Protein AF-A0A924GMX7-F1 (afdb_monomer_lite)

pLDDT: mean 77.7, std 18.62, range [37.72, 96.62]

Structure (mmCIF, N/CA/C/O backbone):
data_AF-A0A924GMX7-F1
#
_entry.id   AF-A0A924GMX7-F1
#
loop_
_atom_site.group_PDB
_atom_site.id
_atom_site.type_symbol
_atom_site.label_atom_id
_atom_site.label_alt_id
_atom_site.label_comp_id
_atom_site.label_asym_id
_atom_site.label_entity_id
_atom_site.label_seq_id
_atom_site.pdbx_PDB_ins_code
_atom_site.Cartn_x
_atom_site.Cartn_y
_atom_site.Cartn_z
_atom_site.occupancy
_atom_site.B_iso_or_equiv
_atom_site.auth_seq_id
_atom_site.auth_comp_id
_atom_site.auth_asym_id
_atom_site.auth_atom_id
_atom_site.pdbx_PDB_model_num
ATOM 1 N N . MET A 1 1 ? -23.181 -22.428 2.375 1.00 51.72 1 MET A N 1
ATOM 2 C CA . MET A 1 1 ? -23.805 -21.295 3.093 1.00 51.72 1 MET A CA 1
ATOM 3 C C . MET A 1 1 ? -22.834 -20.126 3.243 1.00 51.72 1 MET A C 1
ATOM 5 O O . MET A 1 1 ? -23.090 -19.107 2.632 1.00 51.72 1 MET A O 1
ATOM 9 N N . LEU A 1 2 ? -21.682 -20.283 3.910 1.00 40.25 2 LEU A N 1
ATOM 10 C CA . LEU A 1 2 ? -20.689 -19.201 4.087 1.00 40.25 2 LEU A CA 1
ATOM 11 C C . LEU A 1 2 ? -20.127 -18.602 2.779 1.00 40.25 2 LEU A C 1
ATOM 13 O O . LEU A 1 2 ? -19.994 -17.392 2.682 1.00 40.25 2 LEU A O 1
ATOM 17 N N . ARG A 1 3 ? -19.864 -19.418 1.745 1.00 53.84 3 ARG A N 1
ATOM 18 C CA . ARG A 1 3 ? -19.393 -18.908 0.437 1.00 53.84 3 ARG A CA 1
ATOM 19 C C . ARG A 1 3 ? -20.423 -18.031 -0.284 1.00 53.84 3 ARG A C 1
ATOM 21 O O . ARG A 1 3 ? -20.048 -17.026 -0.861 1.00 53.84 3 ARG A O 1
ATOM 28 N N . ALA A 1 4 ? -21.703 -18.387 -0.191 1.00 50.06 4 ALA A N 1
ATOM 29 C CA . ALA A 1 4 ? -22.784 -17.624 -0.813 1.00 50.06 4 ALA A CA 1
ATOM 30 C C . ALA A 1 4 ? -23.042 -16.289 -0.091 1.00 50.06 4 ALA A C 1
ATOM 32 O O . ALA A 1 4 ? -23.443 -15.322 -0.725 1.00 50.06 4 ALA A O 1
ATOM 33 N N . ILE A 1 5 ? -22.783 -16.230 1.222 1.00 55.88 5 ILE A N 1
ATOM 34 C CA . ILE A 1 5 ? -22.855 -14.988 2.005 1.00 55.88 5 ILE A CA 1
ATOM 35 C C . ILE A 1 5 ? -21.702 -14.053 1.615 1.00 55.88 5 ILE A C 1
ATOM 37 O O . ILE A 1 5 ? -21.956 -12.900 1.293 1.00 55.88 5 ILE A O 1
ATOM 41 N N . ALA A 1 6 ? -20.469 -14.566 1.530 1.00 50.00 6 ALA A N 1
ATOM 42 C CA . ALA A 1 6 ? -19.307 -13.772 1.117 1.00 50.00 6 ALA A CA 1
ATOM 43 C C . ALA A 1 6 ? -19.429 -13.222 -0.321 1.00 50.00 6 ALA A C 1
ATOM 45 O O . ALA A 1 6 ? -18.974 -12.123 -0.619 1.00 50.00 6 ALA A O 1
ATOM 46 N N . GLU A 1 7 ? -20.051 -13.980 -1.224 1.00 57.91 7 GLU A N 1
ATOM 47 C CA . GLU A 1 7 ? -20.285 -13.567 -2.613 1.00 57.91 7 GLU A CA 1
ATOM 48 C C . GLU A 1 7 ? -21.396 -12.507 -2.721 1.00 57.91 7 GLU A C 1
ATOM 50 O O . GLU A 1 7 ? -21.273 -11.543 -3.480 1.00 57.91 7 GLU A O 1
ATOM 55 N N . ALA A 1 8 ? -22.441 -12.621 -1.896 1.00 53.81 8 ALA A N 1
ATOM 56 C CA . ALA A 1 8 ? -23.487 -11.609 -1.783 1.00 53.81 8 ALA A CA 1
ATOM 57 C C . ALA A 1 8 ? -22.967 -10.302 -1.157 1.00 53.81 8 ALA A C 1
ATOM 59 O O . ALA A 1 8 ? -23.303 -9.226 -1.647 1.00 53.81 8 ALA A O 1
ATOM 60 N N . GLU A 1 9 ? -22.114 -10.385 -0.130 1.00 57.50 9 GLU A N 1
ATOM 61 C CA . GLU A 1 9 ? -21.460 -9.219 0.480 1.00 57.50 9 GLU A CA 1
ATOM 62 C C . GLU A 1 9 ? -20.541 -8.500 -0.509 1.00 57.50 9 GLU A C 1
ATOM 64 O O . GLU A 1 9 ? -20.613 -7.280 -0.602 1.00 57.50 9 GLU A O 1
ATOM 69 N N . ARG A 1 10 ? -19.760 -9.232 -1.320 1.00 52.06 10 ARG A N 1
ATOM 70 C CA . ARG A 1 10 ? -18.957 -8.644 -2.411 1.00 52.06 10 ARG A CA 1
ATOM 71 C C . ARG A 1 10 ? -19.815 -7.896 -3.427 1.00 52.06 10 ARG A C 1
ATOM 73 O O . ARG A 1 10 ? -19.511 -6.766 -3.779 1.00 52.06 10 ARG A O 1
ATOM 80 N N . THR A 1 11 ? -20.924 -8.502 -3.845 1.00 58.22 11 THR A N 1
ATOM 81 C CA . THR A 1 11 ? -21.815 -7.907 -4.854 1.00 58.22 11 THR A CA 1
ATOM 82 C C . THR A 1 11 ? -22.517 -6.647 -4.328 1.00 58.22 11 THR A C 1
ATOM 84 O O . THR A 1 11 ? -22.752 -5.700 -5.079 1.00 58.22 11 THR A O 1
ATOM 87 N N . LEU A 1 12 ? -22.855 -6.620 -3.034 1.00 51.34 12 LEU A N 1
ATOM 88 C CA . LEU A 1 12 ? -23.425 -5.449 -2.364 1.00 51.34 12 LEU A CA 1
ATOM 89 C C . LEU A 1 12 ? -22.384 -4.341 -2.175 1.00 51.34 12 LEU A C 1
ATOM 91 O O . LEU A 1 12 ? -22.694 -3.192 -2.477 1.00 51.34 12 LEU A O 1
ATOM 95 N N . LEU A 1 13 ? -21.157 -4.685 -1.772 1.00 53.06 13 LEU A N 1
ATOM 96 C CA . LEU A 1 13 ? -20.032 -3.749 -1.689 1.00 53.06 13 LEU A CA 1
ATOM 97 C C . LEU A 1 13 ? -19.755 -3.079 -3.037 1.00 53.06 13 LEU A C 1
ATOM 99 O O . LEU A 1 13 ? -19.643 -1.860 -3.098 1.00 53.06 13 LEU A O 1
ATOM 103 N N . ASP A 1 14 ? -19.699 -3.858 -4.120 1.00 51.19 14 ASP A N 1
ATOM 104 C CA . ASP A 1 14 ? -19.472 -3.337 -5.471 1.00 51.19 14 ASP A CA 1
ATOM 105 C C . ASP A 1 14 ? -20.602 -2.385 -5.901 1.00 51.19 14 ASP A C 1
ATOM 107 O O . ASP A 1 14 ? -20.377 -1.379 -6.579 1.00 51.19 14 ASP A O 1
ATOM 111 N N . ALA A 1 15 ? -21.840 -2.668 -5.483 1.00 48.72 15 ALA A N 1
ATOM 112 C CA . ALA A 1 15 ? -22.996 -1.818 -5.754 1.00 48.72 15 ALA A CA 1
ATOM 113 C C . ALA A 1 15 ? -23.022 -0.538 -4.895 1.00 48.72 15 ALA A C 1
ATOM 115 O O . ALA A 1 15 ? -23.473 0.507 -5.371 1.00 48.72 15 ALA A O 1
ATOM 116 N N . GLU A 1 16 ? -22.547 -0.598 -3.651 1.00 49.16 16 GLU A N 1
ATOM 117 C CA . GLU A 1 16 ? -22.442 0.546 -2.738 1.00 49.16 16 GLU A CA 1
ATOM 118 C C . GLU A 1 16 ? -21.256 1.449 -3.083 1.00 49.16 16 GLU A C 1
ATOM 120 O O . GLU A 1 16 ? -21.421 2.670 -3.111 1.00 49.16 16 GLU A O 1
ATOM 125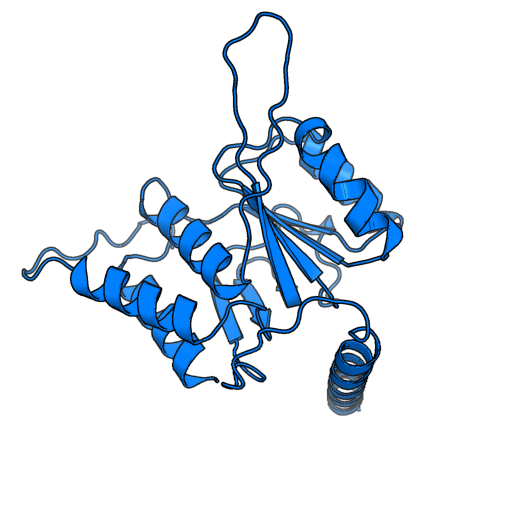 N N . ALA A 1 17 ? -20.116 0.872 -3.475 1.00 49.38 17 ALA A N 1
ATOM 126 C CA . ALA A 1 17 ? -19.000 1.596 -4.070 1.00 49.38 17 ALA A CA 1
ATOM 127 C C . ALA A 1 17 ? -19.477 2.366 -5.309 1.00 49.38 17 ALA A C 1
ATOM 129 O O . ALA A 1 17 ? -19.254 3.561 -5.416 1.00 49.38 17 ALA A O 1
ATOM 130 N N . ARG A 1 18 ? -20.280 1.757 -6.189 1.00 50.22 18 ARG A N 1
ATOM 131 C CA . ARG A 1 18 ? -20.879 2.479 -7.330 1.00 50.22 18 ARG A CA 1
ATOM 132 C C . ARG A 1 18 ? -21.847 3.604 -6.935 1.00 50.22 18 ARG A C 1
ATOM 134 O O . ARG A 1 18 ? -22.028 4.532 -7.719 1.00 50.22 18 ARG A O 1
ATOM 141 N N . ARG A 1 19 ? -22.491 3.543 -5.762 1.00 40.28 19 ARG A N 1
ATOM 142 C CA . ARG A 1 19 ? -23.473 4.549 -5.297 1.00 40.28 19 ARG A CA 1
ATOM 143 C C . ARG A 1 19 ? -22.864 5.704 -4.504 1.00 40.28 19 ARG A C 1
ATOM 145 O O . ARG A 1 19 ? -23.409 6.801 -4.562 1.00 40.28 19 ARG A O 1
ATOM 152 N N . SER A 1 20 ? -21.756 5.492 -3.797 1.00 44.25 20 SER A N 1
ATOM 153 C CA . SER A 1 20 ? -21.066 6.547 -3.032 1.00 44.25 20 SER A CA 1
ATOM 154 C C . SER A 1 20 ? -20.192 7.477 -3.895 1.00 44.25 20 SER A C 1
ATOM 156 O O . SER A 1 20 ? -19.604 8.421 -3.373 1.00 44.25 20 SER A O 1
ATOM 158 N N . TYR A 1 21 ? -20.127 7.253 -5.214 1.00 45.50 21 TYR A N 1
ATOM 159 C CA . TYR A 1 21 ? -19.251 7.958 -6.165 1.00 45.50 21 TYR A CA 1
ATOM 160 C C . TYR A 1 21 ? -19.902 9.139 -6.922 1.00 45.50 21 TYR A C 1
ATOM 162 O O . TYR A 1 21 ? -19.388 9.567 -7.952 1.00 45.50 21 TYR A O 1
ATOM 170 N N . ASP A 1 22 ? -20.985 9.740 -6.422 1.00 37.72 22 ASP A N 1
ATOM 171 C CA . ASP A 1 22 ? -21.610 10.938 -7.036 1.00 37.72 22 ASP A CA 1
ATOM 172 C C . ASP A 1 22 ? -20.903 12.264 -6.654 1.00 37.72 22 ASP A C 1
ATOM 174 O O . ASP A 1 22 ? -21.517 13.305 -6.434 1.00 37.72 22 ASP A O 1
ATOM 178 N N . GLY A 1 23 ? -19.578 12.235 -6.488 1.00 38.66 23 GLY A N 1
ATOM 179 C CA . GLY A 1 23 ? -18.850 13.291 -5.780 1.00 38.66 23 GLY A CA 1
ATOM 180 C C . GLY A 1 23 ? -17.431 13.537 -6.266 1.00 38.66 23 GLY A C 1
ATOM 181 O O . GLY A 1 23 ? -16.528 13.644 -5.445 1.00 38.66 23 GLY A O 1
ATOM 182 N N . GLY A 1 24 ? -17.248 13.646 -7.584 1.00 38.00 24 GLY A N 1
ATOM 183 C CA . GLY A 1 24 ? -16.102 14.328 -8.189 1.00 38.00 24 GLY A CA 1
ATOM 184 C C . GLY A 1 24 ? -14.769 13.588 -8.106 1.00 38.00 24 GLY A C 1
ATOM 185 O O . GLY A 1 24 ? -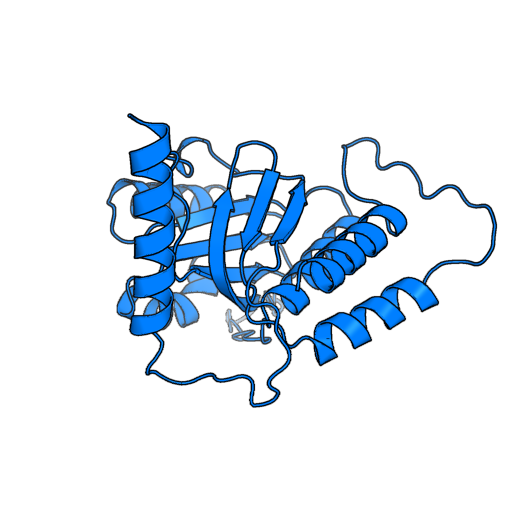14.001 13.801 -7.177 1.00 38.00 24 GLY A O 1
ATOM 186 N N . LEU A 1 25 ? -14.503 12.774 -9.128 1.00 38.09 25 LEU A N 1
ATOM 187 C CA . LEU A 1 25 ? -13.243 12.627 -9.877 1.00 38.09 25 LEU A CA 1
ATOM 188 C C . LEU A 1 25 ? -13.487 11.492 -10.886 1.00 38.09 25 LEU A C 1
ATOM 190 O O . LEU A 1 25 ? -13.122 10.343 -10.668 1.00 38.09 25 LEU A O 1
ATOM 194 N N . HIS A 1 26 ? -14.189 11.809 -11.976 1.00 42.97 26 HIS A N 1
ATOM 195 C CA . HIS A 1 26 ? -14.288 10.901 -13.117 1.00 42.97 26 HIS A CA 1
ATOM 196 C C . HIS A 1 26 ? -12.988 10.971 -13.932 1.00 42.97 26 HIS A C 1
ATOM 198 O O . HIS A 1 26 ? -12.599 12.070 -14.342 1.00 42.97 26 HIS A O 1
ATOM 204 N N . PRO A 1 27 ? -12.370 9.830 -14.279 1.00 47.38 27 PRO A N 1
ATOM 205 C CA . PRO A 1 27 ? -11.592 9.725 -15.502 1.00 47.38 27 PRO A CA 1
ATOM 206 C C . PRO A 1 27 ? -12.554 9.961 -16.676 1.00 47.38 27 PRO A C 1
ATOM 208 O O . PRO A 1 27 ? -13.531 9.235 -16.840 1.00 47.38 27 PRO A O 1
ATOM 211 N N . GLN A 1 28 ? -12.308 10.998 -17.476 1.00 45.09 28 GLN A N 1
ATOM 212 C CA . GLN A 1 28 ? -13.120 11.335 -18.659 1.00 45.09 28 GLN A CA 1
ATOM 213 C C . GLN A 1 28 ? -12.834 10.423 -19.870 1.00 45.09 28 GLN A C 1
ATOM 215 O O . GLN A 1 28 ? -13.400 10.628 -20.939 1.00 45.09 28 GLN A O 1
ATOM 220 N N . ASP A 1 29 ? -11.997 9.394 -19.711 1.00 43.19 29 ASP A N 1
ATOM 221 C CA . ASP A 1 29 ? -11.640 8.463 -20.779 1.00 43.19 29 ASP A CA 1
ATOM 222 C C . ASP A 1 29 ? -12.190 7.069 -20.437 1.00 43.19 29 ASP A C 1
ATOM 224 O O . ASP A 1 29 ? -11.611 6.327 -19.644 1.00 43.19 29 ASP A O 1
ATOM 228 N N . GLY A 1 30 ? -13.347 6.726 -21.014 1.00 42.06 30 GLY A N 1
ATOM 229 C CA . GLY A 1 30 ? -14.054 5.455 -20.819 1.00 42.06 30 GLY A CA 1
ATOM 230 C C . GLY A 1 30 ? -13.322 4.235 -21.391 1.00 42.06 30 GLY A C 1
ATOM 231 O O . GLY A 1 30 ? -13.714 3.704 -22.428 1.00 42.06 30 GLY A O 1
ATOM 232 N N . GLY A 1 31 ? -12.283 3.766 -20.701 1.00 41.78 31 GLY A N 1
ATOM 233 C CA . GLY A 1 31 ? -11.603 2.501 -20.978 1.00 41.78 31 GLY A CA 1
ATOM 234 C C . GLY A 1 31 ? -11.479 1.673 -19.705 1.00 41.78 31 GLY A C 1
ATOM 235 O O . GLY A 1 31 ? -10.664 2.003 -18.848 1.00 41.78 31 GLY A O 1
ATOM 236 N N . GLY A 1 32 ? -12.298 0.621 -19.606 1.00 50.69 32 GLY A N 1
ATOM 237 C CA . GLY A 1 32 ? -12.450 -0.252 -18.443 1.00 50.69 32 GLY A CA 1
ATOM 238 C C . GLY A 1 32 ? -11.134 -0.691 -17.798 1.00 50.69 32 GLY A C 1
ATOM 239 O O . GLY A 1 32 ? -10.233 -1.195 -18.469 1.00 50.69 32 GLY A O 1
ATOM 240 N N . LEU A 1 33 ? -11.063 -0.460 -16.486 1.00 57.66 33 LEU A N 1
ATOM 241 C CA . LEU A 1 33 ? -10.279 -1.210 -15.495 1.00 57.66 33 LEU A CA 1
ATOM 242 C C . LEU A 1 33 ? -11.223 -1.719 -14.391 1.00 57.66 33 LEU A C 1
ATOM 244 O O . LEU A 1 33 ? -10.799 -2.041 -13.282 1.00 57.66 33 LEU A O 1
ATOM 248 N N . ASP A 1 34 ? -12.516 -1.820 -14.718 1.00 61.12 34 ASP A N 1
ATOM 249 C CA . ASP A 1 34 ? -13.622 -2.080 -13.796 1.00 61.12 34 ASP A CA 1
ATOM 250 C C . ASP A 1 34 ? -13.645 -3.529 -13.270 1.00 61.12 34 ASP A C 1
ATOM 252 O O . ASP A 1 34 ? -14.659 -3.986 -12.761 1.00 61.12 34 ASP A O 1
ATOM 256 N N . SER A 1 35 ? -12.573 -4.298 -13.446 1.00 67.75 35 SER A N 1
ATOM 257 C CA . SER A 1 35 ? -12.372 -5.627 -12.846 1.00 67.75 35 SER A CA 1
ATOM 258 C C . SER A 1 35 ? -10.891 -5.929 -12.594 1.00 67.75 35 SER A C 1
ATOM 260 O O . SER A 1 35 ? -10.524 -7.066 -12.298 1.00 67.75 35 SER A O 1
ATOM 262 N N . ALA A 1 36 ? -10.024 -4.919 -12.721 1.00 84.75 36 ALA A N 1
ATOM 263 C CA . ALA A 1 36 ? -8.588 -5.118 -12.698 1.00 84.75 36 ALA A CA 1
ATOM 264 C C . ALA A 1 36 ? -8.074 -5.343 -11.269 1.00 84.75 36 ALA A C 1
ATOM 266 O O . ALA A 1 36 ? -8.389 -4.577 -10.350 1.00 84.75 36 ALA A O 1
ATOM 267 N N . GLU A 1 37 ? -7.239 -6.370 -11.094 1.00 92.19 37 GLU A N 1
ATOM 268 C CA . GLU A 1 37 ? -6.595 -6.692 -9.818 1.00 92.19 37 GLU A CA 1
ATOM 269 C C . GLU A 1 37 ? -5.078 -6.511 -9.918 1.00 92.19 37 GLU A C 1
ATOM 271 O O . GLU A 1 37 ? -4.397 -7.187 -10.694 1.00 92.19 37 GLU A O 1
ATOM 276 N N . TYR A 1 38 ? -4.521 -5.624 -9.096 1.00 94.62 38 TYR A N 1
ATOM 277 C CA . TYR A 1 38 ? -3.079 -5.475 -8.928 1.00 94.62 38 TYR A CA 1
ATOM 278 C C . TYR A 1 38 ? -2.642 -6.149 -7.627 1.00 94.62 38 TYR A C 1
ATOM 280 O O . TYR A 1 38 ? -3.063 -5.754 -6.542 1.00 94.62 38 TYR A O 1
ATOM 288 N N . LYS A 1 39 ? -1.787 -7.172 -7.731 1.00 94.75 39 LYS A N 1
ATOM 289 C CA . LYS A 1 39 ? -1.331 -7.984 -6.589 1.00 94.75 39 LYS A CA 1
ATOM 290 C C . LYS A 1 39 ? 0.155 -7.830 -6.383 1.00 94.75 39 LYS A C 1
ATOM 292 O O . LYS A 1 39 ? 0.897 -8.052 -7.336 1.00 94.75 39 LYS A O 1
ATOM 297 N N . PHE A 1 40 ? 0.605 -7.521 -5.174 1.00 93.75 40 PHE A N 1
ATOM 298 C CA . PHE A 1 40 ? 2.030 -7.440 -4.866 1.00 93.75 40 PHE A CA 1
ATOM 299 C C . PHE A 1 40 ? 2.380 -8.132 -3.542 1.00 93.75 40 PHE A C 1
ATOM 301 O O . PHE A 1 40 ? 1.539 -8.185 -2.642 1.00 93.75 40 PHE A O 1
ATOM 308 N N . PRO A 1 41 ? 3.606 -8.681 -3.417 1.00 91.06 41 PRO A N 1
ATOM 309 C CA . PRO A 1 41 ? 4.049 -9.288 -2.169 1.00 91.06 41 PRO A CA 1
ATOM 310 C C . PRO A 1 41 ? 4.236 -8.224 -1.087 1.00 91.06 41 PRO A C 1
ATOM 312 O O . PRO A 1 41 ? 4.521 -7.068 -1.379 1.00 91.06 41 PRO A O 1
ATOM 315 N N . GLY A 1 42 ? 4.129 -8.629 0.168 1.00 86.25 42 GLY A N 1
ATOM 316 C CA . GLY A 1 42 ? 4.145 -7.724 1.312 1.00 86.25 42 GLY A CA 1
ATOM 317 C C . GLY A 1 42 ? 2.813 -7.774 2.040 1.00 86.25 42 GLY A C 1
ATOM 318 O O . GLY A 1 42 ? 1.795 -8.148 1.47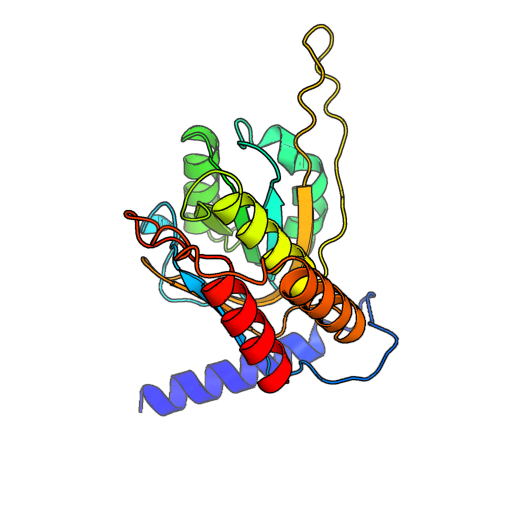0 1.00 86.25 42 GLY A O 1
ATOM 319 N N . GLY A 1 43 ? 2.831 -7.436 3.318 1.00 89.81 43 GLY A N 1
ATOM 320 C CA . GLY A 1 43 ? 1.649 -7.518 4.157 1.00 89.81 43 GLY A CA 1
ATOM 321 C C . GLY A 1 43 ? 1.629 -6.441 5.215 1.00 89.81 43 GLY A C 1
ATOM 322 O O . GLY A 1 43 ? 2.513 -5.578 5.275 1.00 89.81 43 GLY A O 1
ATOM 323 N N . ALA A 1 44 ? 0.589 -6.479 6.037 1.00 93.44 44 ALA A N 1
ATOM 324 C CA . ALA A 1 44 ? 0.458 -5.531 7.126 1.00 93.44 44 ALA A CA 1
ATOM 325 C C . ALA A 1 44 ? 1.670 -5.617 8.063 1.00 93.44 44 ALA A C 1
ATOM 327 O O . ALA A 1 44 ? 2.084 -6.699 8.476 1.00 93.44 44 ALA A O 1
ATOM 328 N N . ILE A 1 45 ? 2.200 -4.460 8.465 1.00 94.94 45 ILE A N 1
ATOM 329 C CA . ILE A 1 45 ? 3.298 -4.384 9.444 1.00 94.94 45 ILE A CA 1
ATOM 330 C C . ILE A 1 45 ? 2.910 -4.989 10.805 1.00 94.94 45 ILE A C 1
ATOM 332 O O . ILE A 1 45 ? 3.762 -5.356 11.610 1.00 94.94 45 ILE A O 1
ATOM 336 N N . SER A 1 46 ? 1.608 -5.093 11.080 1.00 93.69 46 SER A N 1
ATOM 337 C CA . SER A 1 46 ? 1.075 -5.693 12.293 1.00 93.69 46 SER A CA 1
ATOM 338 C C . SER A 1 46 ? -0.189 -6.482 11.994 1.00 93.69 46 SER A C 1
ATOM 340 O O . SER A 1 46 ? -1.128 -5.947 11.406 1.00 93.69 46 SER A O 1
ATOM 342 N N . ALA A 1 47 ? -0.268 -7.702 12.529 1.00 91.81 47 ALA A N 1
ATOM 343 C CA . ALA A 1 47 ? -1.479 -8.520 12.504 1.00 91.81 47 ALA A CA 1
ATOM 344 C C . ALA A 1 47 ? -2.694 -7.818 13.146 1.00 91.81 47 ALA A C 1
ATOM 346 O O . ALA A 1 47 ? -3.834 -8.166 12.876 1.00 91.81 47 ALA A O 1
ATOM 347 N N . LYS A 1 48 ? -2.476 -6.798 13.990 1.00 91.69 48 LYS A N 1
ATOM 348 C CA . LYS A 1 48 ? -3.560 -6.005 14.597 1.00 91.69 48 LYS A CA 1
ATOM 349 C C . LYS A 1 48 ? -4.264 -5.062 13.620 1.00 91.69 48 LYS A C 1
ATOM 351 O O . LYS A 1 48 ? -5.277 -4.480 13.986 1.00 91.69 48 LYS A O 1
ATOM 356 N N . LEU A 1 49 ? -3.695 -4.869 12.432 1.00 92.19 49 LEU A N 1
ATOM 357 C CA . LEU A 1 49 ? -4.272 -4.055 11.365 1.00 92.19 49 LEU A CA 1
ATOM 358 C C . LEU A 1 49 ? -5.056 -4.903 10.356 1.00 92.19 49 LEU A C 1
ATOM 360 O O . LEU A 1 49 ? -5.647 -4.346 9.440 1.00 92.19 49 LEU A O 1
ATOM 364 N N . ILE A 1 50 ? -5.054 -6.232 10.499 1.00 90.31 50 ILE A N 1
ATOM 365 C CA . ILE A 1 50 ? -5.812 -7.142 9.641 1.00 90.31 50 ILE A CA 1
ATOM 366 C C . ILE A 1 50 ? -6.837 -7.900 10.484 1.00 90.31 50 ILE A C 1
ATOM 368 O O . ILE A 1 50 ? -6.514 -8.676 11.377 1.00 90.31 50 ILE A O 1
ATOM 372 N N . ASP A 1 51 ? -8.109 -7.672 10.193 1.00 86.62 51 ASP A N 1
ATOM 373 C CA . ASP A 1 51 ? -9.242 -8.303 10.877 1.00 86.62 51 ASP A CA 1
ATOM 374 C C . ASP A 1 51 ? -10.039 -9.232 9.941 1.00 86.62 51 ASP A C 1
ATOM 376 O O . ASP A 1 51 ? -11.104 -9.736 10.297 1.00 86.62 51 ASP A O 1
ATOM 380 N N . GLY A 1 52 ? -9.508 -9.476 8.738 1.00 83.81 52 GLY A N 1
ATOM 381 C CA . GLY A 1 52 ? -10.133 -10.278 7.690 1.00 83.81 52 GLY A CA 1
ATOM 382 C C . GLY A 1 52 ? -11.147 -9.518 6.831 1.00 83.81 52 GLY A C 1
ATOM 383 O O . GLY A 1 52 ? -11.674 -10.105 5.884 1.00 83.81 52 GLY A O 1
ATOM 384 N N . ARG A 1 53 ? -11.412 -8.236 7.116 1.00 89.44 53 ARG A N 1
ATOM 385 C CA . ARG A 1 53 ? -12.272 -7.387 6.285 1.00 89.44 53 ARG A CA 1
ATOM 386 C C . ARG A 1 53 ? -11.442 -6.696 5.195 1.00 89.44 53 ARG A C 1
ATOM 388 O O . ARG A 1 53 ? -10.328 -6.247 5.469 1.00 89.44 53 ARG A O 1
ATOM 395 N N . PRO A 1 54 ? -11.954 -6.588 3.957 1.00 91.81 54 PRO A N 1
ATOM 396 C CA . PRO A 1 54 ? -11.332 -5.736 2.956 1.00 91.81 54 PRO A CA 1
ATOM 397 C C . PRO A 1 54 ? -11.531 -4.258 3.313 1.00 91.81 54 PRO A C 1
ATOM 399 O O . PRO A 1 54 ? -12.534 -3.881 3.917 1.00 91.81 54 PRO A O 1
ATOM 402 N N . LEU A 1 55 ? -10.590 -3.420 2.890 1.00 93.06 55 LEU A N 1
ATOM 403 C CA . LEU A 1 55 ? -10.734 -1.969 2.889 1.00 93.06 55 LEU A CA 1
ATOM 404 C C . LEU A 1 55 ? -11.595 -1.575 1.691 1.00 93.06 55 LEU A C 1
ATOM 406 O O . LEU A 1 55 ? -11.247 -1.918 0.563 1.00 93.06 55 LEU A O 1
ATOM 410 N N . VAL A 1 56 ? -12.690 -0.861 1.933 1.00 91.06 56 VAL A N 1
ATOM 411 C CA . VAL A 1 56 ? -13.662 -0.431 0.911 1.00 91.06 56 VAL A CA 1
ATOM 412 C C . VAL A 1 56 ? -13.587 1.080 0.741 1.00 91.06 56 VAL A C 1
ATOM 414 O O . VAL A 1 56 ? -13.392 1.777 1.741 1.00 91.06 56 VAL A O 1
ATOM 417 N N . ASP A 1 57 ? -13.751 1.567 -0.496 1.00 90.06 57 ASP A N 1
ATOM 418 C CA . ASP A 1 57 ? -13.636 2.993 -0.856 1.00 90.06 57 ASP A CA 1
ATOM 419 C C . ASP A 1 57 ? -12.354 3.578 -0.243 1.00 90.06 57 ASP A C 1
ATOM 421 O O . ASP A 1 57 ? -12.382 4.459 0.620 1.00 90.06 57 ASP A O 1
ATOM 425 N N . VAL A 1 58 ? -11.219 2.971 -0.602 1.00 92.12 58 VAL A N 1
ATOM 426 C CA . VAL A 1 58 ? -9.959 3.123 0.123 1.00 92.12 58 VAL A CA 1
ATOM 427 C C . VAL A 1 58 ? -9.085 4.192 -0.513 1.00 92.12 58 VAL A C 1
ATOM 429 O O . VAL A 1 58 ? -8.735 4.127 -1.694 1.00 92.12 58 VAL A O 1
ATOM 432 N N . ASP A 1 59 ? -8.675 5.158 0.303 1.00 92.69 59 ASP A N 1
ATOM 433 C CA . ASP A 1 59 ? -7.622 6.091 -0.069 1.00 92.69 59 ASP A CA 1
ATOM 434 C C . ASP A 1 59 ? -6.260 5.407 0.141 1.00 92.69 59 ASP A C 1
ATOM 436 O O . ASP A 1 59 ? -5.948 4.893 1.222 1.00 92.69 59 ASP A O 1
ATOM 440 N N . VAL A 1 60 ? -5.454 5.367 -0.921 1.00 93.88 60 VAL A N 1
ATOM 441 C CA . VAL A 1 60 ? -4.143 4.709 -0.937 1.00 93.88 60 VAL A CA 1
ATOM 442 C C . VAL A 1 60 ? -3.063 5.779 -0.911 1.00 93.88 60 VAL A C 1
ATOM 444 O O . VAL A 1 60 ? -2.895 6.534 -1.868 1.00 93.88 60 VAL A O 1
ATOM 447 N N . VAL A 1 61 ? -2.326 5.839 0.194 1.00 93.19 61 VAL A N 1
ATOM 448 C CA . VAL A 1 61 ? -1.229 6.782 0.408 1.00 93.19 61 VAL A CA 1
ATOM 449 C C . VAL A 1 61 ? 0.088 6.058 0.192 1.00 93.19 61 VAL A C 1
ATOM 451 O O . VAL A 1 61 ? 0.403 5.104 0.899 1.00 93.19 61 VAL A O 1
ATOM 454 N N . VAL A 1 62 ? 0.873 6.531 -0.766 1.00 94.00 62 VAL A N 1
ATOM 455 C CA . VAL A 1 62 ? 2.197 6.008 -1.092 1.00 94.00 62 VAL A CA 1
ATOM 456 C C . VAL A 1 62 ? 3.237 7.047 -0.688 1.00 94.00 62 VAL A C 1
ATOM 458 O O . VAL A 1 62 ? 3.217 8.166 -1.196 1.00 94.00 62 VAL A O 1
ATOM 461 N N . ALA A 1 63 ? 4.141 6.700 0.227 1.00 90.88 63 ALA A N 1
ATOM 462 C CA . ALA A 1 63 ? 5.223 7.601 0.628 1.00 90.88 63 ALA A CA 1
ATOM 463 C C . ALA A 1 63 ? 6.493 7.345 -0.190 1.00 90.88 63 ALA A C 1
ATOM 465 O O . ALA A 1 63 ? 6.868 6.195 -0.420 1.00 90.88 63 ALA A O 1
ATOM 466 N N . ALA A 1 64 ? 7.190 8.413 -0.577 1.00 86.12 64 ALA A N 1
ATOM 467 C CA . ALA A 1 64 ? 8.490 8.314 -1.243 1.00 86.12 64 ALA A CA 1
ATOM 468 C C . ALA A 1 64 ? 9.645 8.035 -0.262 1.00 86.12 64 ALA A C 1
ATOM 470 O O . ALA A 1 64 ? 10.670 7.472 -0.642 1.00 86.12 64 ALA A O 1
ATOM 471 N N . SER A 1 65 ? 9.484 8.424 1.004 1.00 87.50 65 SER A N 1
ATOM 472 C CA . SER A 1 65 ? 10.495 8.303 2.053 1.00 87.50 65 SER A CA 1
ATOM 473 C C . SER A 1 65 ? 9.908 7.712 3.330 1.00 87.50 65 SER A C 1
ATOM 475 O O . SER A 1 65 ? 8.707 7.451 3.435 1.00 87.50 65 SER A O 1
ATOM 477 N N . LYS A 1 66 ? 10.787 7.455 4.300 1.00 89.00 66 LYS A N 1
ATOM 478 C CA . LYS A 1 66 ? 10.397 6.969 5.619 1.00 89.00 66 LYS A CA 1
ATOM 479 C C . LYS A 1 66 ? 9.399 7.925 6.276 1.00 89.00 66 LYS A C 1
ATOM 481 O O . LYS A 1 66 ? 9.612 9.135 6.268 1.00 89.00 66 LYS A O 1
ATOM 486 N N . VAL A 1 67 ? 8.359 7.372 6.898 1.00 89.06 67 VAL A N 1
ATOM 487 C CA . VAL A 1 67 ? 7.379 8.146 7.671 1.00 89.06 67 VAL A CA 1
ATOM 488 C C . VAL A 1 67 ? 7.730 8.072 9.155 1.00 89.06 67 VAL A C 1
ATOM 490 O O . VAL A 1 67 ? 7.539 7.043 9.799 1.00 89.06 67 VAL A O 1
ATOM 493 N N . THR A 1 68 ? 8.247 9.171 9.697 1.00 88.44 68 THR A N 1
ATOM 494 C CA . THR A 1 68 ? 8.699 9.260 11.099 1.00 88.44 68 THR A CA 1
ATOM 495 C C . THR A 1 68 ? 7.648 9.859 12.031 1.00 88.44 68 THR A C 1
ATOM 497 O O . THR A 1 68 ? 7.660 9.619 13.233 1.00 88.44 68 THR A O 1
ATOM 500 N N . SER A 1 69 ? 6.699 10.629 11.490 1.00 85.06 69 SER A N 1
ATOM 501 C CA . SER A 1 69 ? 5.656 11.282 12.279 1.00 85.06 69 SER A CA 1
ATOM 502 C C . SER A 1 69 ? 4.329 11.341 11.540 1.00 85.06 69 SER A C 1
ATOM 504 O O . SER A 1 69 ? 4.272 11.715 10.367 1.00 85.06 69 SER A O 1
ATOM 506 N N . LEU A 1 70 ? 3.238 11.082 12.266 1.00 81.12 70 LEU A N 1
ATOM 507 C CA . LEU A 1 70 ? 1.876 11.241 11.755 1.00 81.12 70 LEU A CA 1
ATOM 508 C C . LEU A 1 70 ? 1.548 12.705 11.424 1.00 81.12 70 LEU A C 1
ATOM 510 O O . LEU A 1 70 ? 0.660 12.962 10.617 1.00 81.12 70 LEU A O 1
ATOM 514 N N . GLN A 1 71 ? 2.283 13.667 11.998 1.00 80.50 71 GLN A N 1
ATOM 515 C CA . GLN A 1 71 ? 2.101 15.091 11.703 1.00 80.50 71 GLN A CA 1
ATOM 516 C C . GLN A 1 71 ? 2.210 15.386 10.206 1.00 80.50 71 GLN A C 1
ATOM 518 O O . GLN A 1 71 ? 1.440 16.188 9.687 1.00 80.50 71 GLN A O 1
ATOM 523 N N . THR A 1 72 ? 3.100 14.674 9.512 1.00 75.81 72 THR A N 1
ATOM 524 C CA . THR A 1 72 ? 3.305 14.793 8.061 1.00 75.81 72 THR A CA 1
ATOM 525 C C . THR A 1 72 ? 2.074 14.387 7.247 1.00 75.81 72 THR A C 1
ATOM 527 O O . THR A 1 72 ? 1.888 14.868 6.133 1.00 75.81 72 THR A O 1
ATOM 530 N N . LEU A 1 73 ? 1.204 13.550 7.820 1.00 76.00 73 LEU A N 1
ATOM 531 C CA . LEU A 1 73 ? -0.013 13.061 7.186 1.00 76.00 73 LEU A CA 1
ATOM 532 C C . LEU A 1 73 ? -1.269 13.859 7.579 1.00 76.00 73 LEU A C 1
ATOM 534 O O . LEU A 1 73 ? -2.267 13.797 6.862 1.00 76.00 73 LEU A O 1
ATOM 538 N N . LEU A 1 74 ? -1.237 14.634 8.674 1.00 77.19 74 LEU A N 1
ATOM 539 C CA . LEU A 1 74 ? -2.397 15.389 9.180 1.00 77.19 74 LEU A CA 1
ATOM 540 C C . LEU A 1 74 ? -3.148 16.212 8.116 1.00 77.19 74 LEU A C 1
ATOM 542 O O . LEU A 1 74 ? -4.377 16.143 8.116 1.00 77.19 74 LEU A O 1
ATOM 546 N N . PRO A 1 75 ? -2.478 16.926 7.184 1.00 72.44 75 PRO A N 1
ATOM 547 C CA . PRO A 1 75 ? -3.175 17.709 6.159 1.00 72.44 75 PRO A CA 1
ATOM 548 C C . PRO A 1 75 ? -4.119 16.881 5.276 1.00 72.44 75 PRO A C 1
ATOM 550 O O . PRO A 1 75 ? -5.072 17.415 4.712 1.00 72.44 75 PRO A O 1
ATOM 553 N N . PHE A 1 76 ? -3.868 15.576 5.154 1.00 71.38 76 PHE A N 1
ATOM 554 C CA . PHE A 1 76 ? -4.670 14.660 4.343 1.00 71.38 76 PHE A CA 1
ATOM 555 C C . PHE A 1 76 ? -5.733 13.939 5.173 1.00 71.38 76 PHE A C 1
ATOM 557 O O . PHE A 1 76 ? -6.832 13.678 4.676 1.00 71.38 76 PHE A O 1
ATOM 564 N N . PHE A 1 77 ? -5.438 13.677 6.451 1.00 70.88 77 PHE A N 1
ATOM 565 C CA . PHE A 1 77 ? -6.345 12.982 7.362 1.00 70.88 77 PHE A CA 1
ATOM 566 C C . PHE A 1 77 ? -7.689 13.702 7.507 1.00 70.88 77 PHE A C 1
ATOM 568 O O . PHE A 1 77 ? -8.713 13.029 7.510 1.00 70.88 77 PHE A O 1
ATOM 575 N N . ASP A 1 78 ? -7.739 15.036 7.533 1.00 68.56 78 ASP A N 1
ATOM 576 C CA . ASP A 1 78 ? -9.018 15.762 7.644 1.00 68.56 78 ASP A CA 1
ATOM 577 C C . ASP A 1 78 ? -9.985 15.439 6.486 1.00 68.56 78 ASP A C 1
ATOM 579 O O . ASP A 1 78 ? -11.196 15.274 6.679 1.00 68.56 78 ASP A O 1
ATOM 583 N N . THR A 1 79 ? -9.455 15.271 5.272 1.00 67.62 79 THR A N 1
ATOM 584 C CA . THR A 1 79 ? -10.264 14.934 4.089 1.00 67.62 79 THR A CA 1
ATOM 585 C C . THR A 1 79 ? -10.659 13.455 4.069 1.00 67.62 79 THR A C 1
ATOM 587 O O . THR A 1 79 ? -11.771 13.123 3.663 1.00 67.62 79 THR A O 1
ATOM 590 N N . MET A 1 80 ? -9.781 12.564 4.534 1.00 70.75 80 MET A N 1
ATOM 591 C CA . MET A 1 80 ? -10.030 11.115 4.558 1.00 70.75 80 MET A CA 1
ATOM 592 C C . MET A 1 80 ? -11.016 10.733 5.674 1.00 70.75 80 MET A C 1
ATOM 594 O O . MET A 1 80 ? -11.995 10.018 5.452 1.00 70.75 80 MET A O 1
ATOM 598 N N . MET A 1 81 ? -10.810 11.286 6.871 1.00 70.50 81 MET A N 1
ATOM 599 C CA . MET A 1 81 ? -11.616 11.011 8.063 1.00 70.50 81 MET A CA 1
ATOM 600 C C . MET A 1 81 ? -13.033 11.576 7.941 1.00 70.50 81 MET A C 1
ATOM 602 O O . MET A 1 81 ? -13.988 10.932 8.373 1.00 70.50 81 MET A O 1
ATOM 606 N N . SER A 1 82 ? -13.201 12.748 7.315 1.00 71.44 82 SER A N 1
ATOM 607 C CA . SER A 1 82 ? -14.532 13.336 7.091 1.00 71.44 82 SER A CA 1
ATOM 608 C C . SER A 1 82 ? -15.417 12.475 6.186 1.00 71.44 82 SER A C 1
ATOM 610 O O . SER A 1 82 ? -16.632 12.430 6.383 1.00 71.44 82 SER A O 1
ATOM 612 N N . LYS A 1 83 ? -14.816 11.737 5.247 1.00 72.00 83 LYS A N 1
ATOM 613 C CA . LYS A 1 83 ? -15.518 10.811 4.350 1.00 72.00 83 LYS A CA 1
ATOM 614 C C . LYS A 1 83 ? -15.708 9.411 4.940 1.00 72.00 83 LYS A C 1
ATOM 616 O O . LYS A 1 83 ? -16.346 8.584 4.299 1.00 72.00 83 LYS A O 1
ATOM 621 N N . LYS A 1 84 ? -15.183 9.145 6.147 1.00 76.19 84 LYS A N 1
ATOM 622 C CA . LYS A 1 84 ? -15.157 7.814 6.789 1.00 76.19 84 LYS A CA 1
ATOM 623 C C . LYS A 1 84 ? -14.588 6.721 5.875 1.00 76.19 84 LYS A C 1
ATOM 625 O O . LYS A 1 84 ? -15.024 5.573 5.930 1.00 76.19 84 LYS A O 1
ATOM 630 N N . ARG A 1 85 ? -13.637 7.097 5.022 1.00 83.00 85 ARG A N 1
ATOM 631 C CA . ARG A 1 85 ? -13.001 6.181 4.080 1.00 83.00 85 ARG A CA 1
ATOM 632 C C . ARG A 1 85 ? -11.982 5.303 4.772 1.00 83.00 85 ARG A C 1
ATOM 634 O O . ARG A 1 85 ? -11.388 5.690 5.782 1.00 83.00 85 ARG A O 1
ATOM 641 N N . SER A 1 86 ? -11.776 4.126 4.199 1.00 91.50 86 SER A N 1
ATOM 642 C CA . SER A 1 86 ? -10.667 3.268 4.594 1.00 91.50 86 SER A CA 1
ATOM 643 C C . SER A 1 86 ? -9.349 3.885 4.126 1.00 91.50 86 SER A C 1
ATOM 645 O O . SER A 1 86 ? -9.313 4.603 3.127 1.00 91.50 86 SER A O 1
ATOM 647 N N . LEU A 1 87 ? -8.253 3.582 4.816 1.00 92.19 87 LEU A N 1
ATOM 648 C CA . LEU A 1 87 ? -6.935 4.122 4.498 1.00 92.19 87 LEU A CA 1
ATOM 649 C C . LEU A 1 87 ? -5.899 3.006 4.407 1.00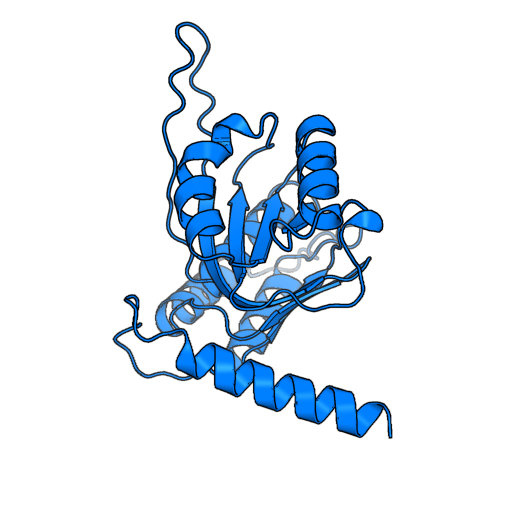 92.19 87 LEU A C 1
ATOM 651 O O . LEU A 1 87 ? -5.717 2.228 5.344 1.00 92.19 87 LEU A O 1
ATOM 655 N N . LEU A 1 88 ? -5.178 2.964 3.292 1.00 94.81 88 LEU A N 1
ATOM 656 C CA . LEU A 1 88 ? -4.024 2.094 3.106 1.00 94.81 88 LEU A CA 1
ATOM 657 C C . LEU A 1 88 ? -2.764 2.946 2.955 1.00 94.81 88 LEU A C 1
ATOM 659 O O . LEU A 1 88 ? -2.609 3.658 1.968 1.00 94.81 88 LEU A O 1
ATOM 663 N N . LEU A 1 89 ? -1.850 2.847 3.917 1.00 94.88 89 LEU A N 1
ATOM 664 C CA . LEU A 1 89 ? -0.547 3.502 3.875 1.00 94.88 89 LEU A CA 1
ATOM 665 C C . LEU A 1 89 ? 0.518 2.504 3.401 1.00 94.88 89 LEU A C 1
ATOM 667 O O . LEU A 1 89 ? 0.793 1.523 4.091 1.00 94.88 89 LEU A O 1
ATOM 671 N N . VAL A 1 90 ? 1.134 2.763 2.247 1.00 96.00 90 VAL A N 1
ATOM 672 C CA . VAL A 1 90 ? 2.233 1.964 1.686 1.00 96.00 90 VAL A CA 1
ATOM 673 C C . VAL A 1 90 ? 3.517 2.784 1.697 1.00 96.00 90 VAL A C 1
ATOM 675 O O . VAL A 1 90 ? 3.611 3.841 1.074 1.00 96.00 90 VAL A O 1
ATOM 678 N N . VAL A 1 91 ? 4.511 2.312 2.443 1.00 94.31 91 VAL A N 1
ATOM 679 C CA . VAL A 1 91 ? 5.693 3.104 2.817 1.00 94.31 91 VAL A CA 1
ATOM 680 C C . VAL A 1 91 ? 6.977 2.305 2.643 1.00 94.31 91 VAL A C 1
ATOM 682 O O . VAL A 1 91 ? 6.957 1.079 2.753 1.00 94.31 91 VAL A O 1
ATOM 685 N N . PRO A 1 92 ? 8.123 2.960 2.407 1.00 93.31 92 PRO A N 1
ATOM 686 C CA . PRO A 1 92 ? 9.393 2.258 2.356 1.00 93.31 92 PRO A CA 1
ATOM 687 C C . PRO A 1 92 ? 9.894 1.828 3.739 1.00 93.31 92 PRO A C 1
ATOM 689 O O . PRO A 1 92 ? 10.577 0.804 3.834 1.00 93.31 92 PRO A O 1
ATOM 692 N N . ASP A 1 93 ? 9.581 2.627 4.761 1.00 92.94 93 ASP A N 1
ATOM 693 C CA . ASP A 1 93 ? 9.852 2.409 6.183 1.00 92.94 93 ASP A CA 1
ATOM 694 C C . ASP A 1 93 ? 8.946 3.337 7.023 1.00 92.94 93 ASP A C 1
ATOM 696 O O . ASP A 1 93 ? 8.469 4.364 6.523 1.00 92.94 93 ASP A O 1
ATOM 700 N N . VAL A 1 94 ? 8.705 2.994 8.287 1.00 93.06 94 VAL A N 1
ATOM 701 C CA . VAL A 1 94 ? 7.830 3.745 9.200 1.00 93.06 94 VAL A CA 1
ATOM 702 C C . VAL A 1 94 ? 8.246 3.543 10.653 1.00 93.06 94 VAL A C 1
ATOM 704 O O . VAL A 1 94 ? 8.642 2.447 11.036 1.00 93.06 94 VAL A O 1
ATOM 707 N N . ASP A 1 95 ? 8.148 4.594 11.465 1.00 93.31 95 ASP A N 1
ATOM 708 C CA . ASP A 1 95 ? 8.438 4.497 12.898 1.00 93.31 95 ASP A CA 1
ATOM 709 C C . ASP A 1 95 ? 7.268 3.906 13.700 1.00 93.31 95 ASP A C 1
ATOM 711 O O . ASP A 1 95 ? 6.088 4.121 13.400 1.00 93.31 95 ASP A O 1
ATOM 715 N N . ASP A 1 96 ? 7.608 3.209 14.786 1.00 93.31 96 ASP A N 1
ATOM 716 C CA . ASP A 1 96 ? 6.655 2.503 15.651 1.00 93.31 96 ASP A CA 1
ATOM 717 C C . ASP A 1 96 ? 5.556 3.416 16.222 1.00 93.31 96 ASP A C 1
ATOM 719 O O . ASP A 1 96 ? 4.429 2.970 16.437 1.00 93.31 96 ASP A O 1
ATOM 723 N N . GLU A 1 97 ? 5.846 4.703 16.441 1.00 91.94 97 GLU A N 1
ATOM 724 C CA . GLU A 1 97 ? 4.866 5.691 16.916 1.00 91.94 97 GLU A CA 1
ATOM 725 C C . GLU A 1 97 ? 3.699 5.865 15.926 1.00 91.94 97 GLU A C 1
ATOM 727 O O . GLU A 1 97 ? 2.524 5.924 16.316 1.00 91.94 97 GLU A O 1
ATOM 732 N N . VAL A 1 98 ? 4.011 5.897 14.628 1.00 90.69 98 VAL A N 1
ATOM 733 C CA . VAL A 1 98 ? 3.013 6.018 13.561 1.00 90.69 98 VAL A CA 1
ATOM 734 C C . VAL A 1 98 ? 2.174 4.744 13.510 1.00 90.69 98 VAL A C 1
ATOM 736 O O . VAL A 1 98 ? 0.942 4.814 13.517 1.00 90.69 98 VAL A O 1
ATOM 739 N N . VAL A 1 99 ? 2.824 3.577 13.553 1.00 94.00 99 VAL A N 1
ATOM 740 C CA . VAL A 1 99 ? 2.152 2.267 13.550 1.00 94.00 99 VAL A CA 1
ATOM 741 C C . VAL A 1 99 ? 1.218 2.120 14.753 1.00 94.00 99 VAL A C 1
ATOM 743 O O . VAL A 1 99 ? 0.066 1.710 14.596 1.00 94.00 99 VAL A O 1
ATOM 746 N N . ALA A 1 100 ? 1.666 2.501 15.951 1.00 93.25 100 ALA A N 1
ATOM 747 C CA . ALA A 1 100 ? 0.855 2.453 17.164 1.00 93.25 100 ALA A CA 1
ATOM 748 C C . ALA A 1 100 ? -0.414 3.306 17.036 1.00 93.25 100 ALA A C 1
ATOM 750 O O . ALA A 1 100 ? -1.500 2.872 17.429 1.00 93.25 100 ALA A O 1
ATOM 751 N N . THR A 1 101 ? -0.301 4.491 16.433 1.00 89.62 101 THR A N 1
ATOM 752 C CA . THR A 1 101 ? -1.451 5.375 16.221 1.00 89.62 101 THR A CA 1
ATOM 753 C C . THR A 1 101 ? -2.455 4.773 15.237 1.00 89.62 101 THR A C 1
ATOM 755 O O . THR A 1 101 ? -3.661 4.793 15.496 1.00 89.62 101 THR A O 1
ATOM 758 N N . PHE A 1 102 ? -1.975 4.167 14.149 1.00 91.50 102 PHE A N 1
ATOM 759 C CA . PHE A 1 102 ? -2.818 3.429 13.207 1.00 91.50 102 PHE A CA 1
ATOM 760 C C . PHE A 1 102 ? -3.554 2.268 13.885 1.00 91.50 102 PHE A C 1
ATOM 762 O O . PHE A 1 102 ? -4.766 2.147 13.731 1.00 91.50 102 PHE A O 1
ATOM 769 N N . ILE A 1 103 ? -2.860 1.467 14.703 1.00 93.12 103 ILE A N 1
ATOM 770 C CA . ILE A 1 103 ? -3.468 0.347 15.440 1.00 93.12 103 ILE A CA 1
ATOM 771 C C . ILE A 1 103 ? -4.585 0.839 16.363 1.00 93.12 103 ILE A C 1
ATOM 773 O O . ILE A 1 103 ? -5.659 0.236 16.407 1.00 93.12 103 ILE A O 1
ATOM 777 N N . VAL A 1 104 ? -4.359 1.931 17.099 1.00 90.88 104 VAL A N 1
ATOM 778 C CA . VAL A 1 104 ? -5.362 2.481 18.022 1.00 90.88 104 VAL A CA 1
ATOM 779 C C . VAL A 1 104 ? -6.593 2.984 17.266 1.00 90.88 104 VAL A C 1
ATOM 781 O O . VAL A 1 104 ? -7.712 2.703 17.694 1.00 90.88 104 VAL A O 1
ATOM 784 N N . ASN A 1 105 ? -6.411 3.692 16.149 1.00 87.00 105 ASN A N 1
ATOM 785 C CA . ASN A 1 105 ? -7.530 4.204 15.352 1.00 87.00 105 ASN A CA 1
ATOM 786 C C . ASN A 1 105 ? -8.305 3.089 14.638 1.00 87.00 105 ASN A C 1
ATOM 788 O O . ASN A 1 105 ? -9.536 3.133 14.626 1.00 87.00 105 ASN A O 1
ATOM 792 N N . HIS A 1 106 ? -7.599 2.071 14.138 1.00 88.88 106 HIS A N 1
ATOM 793 C CA . HIS A 1 106 ? -8.190 0.869 13.552 1.00 88.88 106 HIS A CA 1
ATOM 794 C C . HIS A 1 106 ? -9.022 0.099 14.589 1.00 88.88 106 HIS A C 1
ATOM 796 O O . HIS A 1 106 ? -10.198 -0.171 14.374 1.00 88.88 106 HIS A O 1
ATOM 802 N N . THR A 1 107 ? -8.447 -0.183 15.764 1.00 87.50 107 THR A N 1
ATOM 803 C CA . THR A 1 107 ? -9.115 -0.959 16.830 1.00 87.50 107 THR A CA 1
ATOM 804 C C . THR A 1 107 ? -10.344 -0.242 17.397 1.00 87.50 107 THR A C 1
ATOM 806 O O . THR A 1 107 ? -11.282 -0.885 17.859 1.00 87.50 107 THR A O 1
ATOM 809 N N . ARG A 1 108 ? -10.348 1.096 17.392 1.00 86.62 108 ARG A N 1
ATOM 810 C CA . ARG A 1 108 ? -11.489 1.911 17.842 1.00 86.62 108 ARG A CA 1
ATOM 811 C C . ARG A 1 108 ? -12.577 2.076 16.776 1.00 86.62 108 ARG A C 1
ATOM 813 O O . ARG A 1 108 ? -13.537 2.793 17.036 1.00 86.62 108 ARG A O 1
ATOM 820 N N . GLU A 1 109 ? -12.404 1.470 15.601 1.00 79.25 109 GLU A N 1
ATOM 821 C CA . GLU A 1 109 ? -13.300 1.581 14.442 1.00 79.25 109 GLU A CA 1
ATOM 822 C C . GLU A 1 109 ? -13.600 3.035 14.033 1.00 79.25 109 GLU A C 1
ATOM 824 O O . GLU A 1 109 ? -14.660 3.342 13.492 1.00 79.25 109 GLU A O 1
ATOM 829 N N . ILE A 1 110 ? -12.657 3.953 14.285 1.00 75.62 110 ILE A N 1
ATOM 830 C CA . ILE A 1 110 ? -12.795 5.357 13.869 1.00 75.62 110 ILE A CA 1
ATOM 831 C C . ILE A 1 110 ? -12.595 5.453 12.351 1.00 75.62 110 ILE A C 1
ATOM 833 O O . ILE A 1 110 ? -13.336 6.166 11.677 1.00 75.62 110 ILE A O 1
ATOM 837 N N . ALA A 1 111 ? -11.628 4.701 11.818 1.00 76.50 111 ALA A N 1
ATOM 838 C CA . ALA A 1 111 ? -11.527 4.368 10.401 1.00 76.50 111 ALA A CA 1
ATOM 839 C C . ALA A 1 111 ? -10.769 3.043 10.238 1.00 76.50 111 ALA A C 1
ATOM 841 O O . ALA A 1 111 ? -9.891 2.725 11.047 1.00 76.50 111 ALA A O 1
ATOM 842 N N . GLN A 1 112 ? -11.073 2.281 9.187 1.00 87.38 112 GLN A N 1
ATOM 843 C CA . GLN A 1 112 ? -10.285 1.099 8.845 1.00 87.38 112 GLN A CA 1
ATOM 844 C C . GLN A 1 112 ? -8.970 1.543 8.210 1.00 87.38 112 GLN A C 1
ATOM 846 O O . GLN A 1 112 ? -8.956 2.087 7.110 1.00 87.38 112 GLN A O 1
ATOM 851 N N . MET A 1 113 ? -7.863 1.341 8.921 1.00 91.19 113 MET A N 1
ATOM 852 C CA . MET A 1 113 ? -6.540 1.777 8.478 1.00 91.19 113 MET A CA 1
ATOM 853 C C . MET A 1 113 ? -5.556 0.613 8.468 1.00 91.19 113 MET A C 1
ATOM 855 O O . MET A 1 113 ? -5.533 -0.166 9.419 1.00 91.19 113 MET A O 1
ATOM 859 N N . VAL A 1 114 ? -4.714 0.516 7.443 1.00 95.19 114 VAL A N 1
ATOM 860 C CA . VAL A 1 114 ? -3.663 -0.509 7.348 1.00 95.19 114 VAL A CA 1
ATOM 861 C C . VAL A 1 114 ? -2.360 0.125 6.889 1.00 95.19 114 VAL A C 1
ATOM 863 O O . VAL A 1 114 ? -2.362 1.031 6.060 1.00 95.19 114 VAL A O 1
ATOM 866 N N . VAL A 1 115 ? -1.244 -0.362 7.432 1.00 96.06 115 VAL A N 1
ATOM 867 C CA . VAL A 1 115 ? 0.106 0.058 7.050 1.00 96.06 115 VAL A CA 1
ATOM 868 C C . VAL A 1 115 ? 0.850 -1.139 6.480 1.00 96.06 115 VAL A C 1
ATOM 870 O O . VAL A 1 115 ? 0.933 -2.183 7.128 1.00 96.06 115 VAL A O 1
ATOM 873 N N . VAL A 1 116 ? 1.402 -0.972 5.284 1.00 96.62 116 VAL A N 1
ATOM 874 C CA . VAL A 1 116 ? 2.199 -1.971 4.572 1.00 96.62 116 VAL A CA 1
ATOM 875 C C . VAL A 1 116 ? 3.572 -1.382 4.288 1.00 96.62 116 VAL A C 1
ATOM 877 O O . VAL A 1 116 ? 3.692 -0.295 3.721 1.00 96.62 116 VAL A O 1
ATOM 880 N N . VAL A 1 117 ? 4.620 -2.116 4.651 1.00 94.44 117 VAL A N 1
ATOM 881 C CA . VAL A 1 117 ? 5.983 -1.774 4.238 1.00 94.44 117 VAL A CA 1
ATOM 882 C C . VAL A 1 117 ? 6.239 -2.399 2.875 1.00 94.44 117 VAL A C 1
ATOM 884 O O . VAL A 1 117 ? 6.095 -3.610 2.704 1.00 94.44 117 VAL A O 1
ATOM 887 N N . ALA A 1 118 ? 6.618 -1.577 1.899 1.00 92.81 118 ALA A N 1
ATOM 888 C CA . ALA A 1 118 ? 6.960 -2.046 0.567 1.00 92.81 118 ALA A CA 1
ATOM 889 C C . ALA A 1 118 ? 8.142 -3.035 0.648 1.00 92.81 118 ALA A C 1
ATOM 891 O O . ALA A 1 118 ? 9.193 -2.681 1.199 1.00 92.81 118 ALA A O 1
ATOM 892 N N . PRO A 1 119 ? 8.004 -4.264 0.116 1.00 90.12 119 PRO A N 1
ATOM 893 C CA . PRO A 1 119 ? 9.075 -5.253 0.130 1.00 90.12 119 PRO A CA 1
ATOM 894 C C . PRO A 1 119 ? 10.276 -4.819 -0.717 1.00 90.12 119 PRO A C 1
ATOM 896 O O . PRO A 1 119 ? 10.182 -3.978 -1.614 1.00 90.12 119 PRO A O 1
ATOM 899 N N . GLY A 1 120 ? 11.410 -5.467 -0.465 1.00 86.06 120 GLY A N 1
ATOM 900 C CA . GLY A 1 120 ? 12.648 -5.261 -1.214 1.00 86.06 120 GLY A CA 1
ATOM 901 C C . GLY A 1 120 ? 13.472 -4.089 -0.737 1.00 86.06 120 GLY A C 1
ATOM 902 O O . GLY A 1 120 ? 13.285 -3.573 0.364 1.00 86.06 120 GLY A O 1
ATOM 903 N N . PHE A 1 121 ? 14.424 -3.682 -1.570 1.00 84.12 121 PHE A N 1
ATOM 904 C CA . PHE A 1 121 ? 15.325 -2.571 -1.288 1.00 84.12 121 PHE A CA 1
ATOM 905 C C . PHE A 1 121 ? 15.696 -1.801 -2.558 1.00 84.12 121 PHE A C 1
ATOM 907 O O . PHE A 1 121 ? 15.538 -2.284 -3.681 1.00 84.12 121 PHE A O 1
ATOM 914 N N . GLY A 1 122 ? 16.177 -0.570 -2.363 1.00 85.75 122 GLY A N 1
ATOM 915 C CA . GLY A 1 122 ? 16.620 0.321 -3.436 1.00 85.75 122 GLY A CA 1
ATOM 916 C C . GLY A 1 122 ? 15.597 0.454 -4.568 1.00 85.75 122 GLY A C 1
ATOM 917 O O . GLY A 1 122 ? 14.400 0.622 -4.331 1.00 85.75 122 GLY A O 1
ATOM 918 N N . ARG A 1 123 ? 16.076 0.305 -5.808 1.00 83.94 123 ARG A N 1
ATOM 919 C CA . ARG A 1 123 ? 15.280 0.511 -7.029 1.00 83.94 123 ARG A CA 1
ATOM 920 C C . ARG A 1 123 ? 14.074 -0.424 -7.159 1.00 83.94 123 ARG A C 1
ATOM 922 O O . ARG A 1 123 ? 13.099 -0.042 -7.799 1.00 83.94 123 ARG A O 1
ATOM 929 N N . ASN A 1 124 ? 14.113 -1.623 -6.571 1.00 84.94 124 ASN A N 1
ATOM 930 C CA . ASN A 1 124 ? 12.977 -2.553 -6.612 1.00 84.94 124 ASN A CA 1
ATOM 931 C C . ASN A 1 124 ? 11.821 -2.037 -5.749 1.00 84.94 124 ASN A C 1
ATOM 933 O O . ASN A 1 124 ? 10.675 -2.014 -6.197 1.00 84.94 124 ASN A O 1
ATOM 937 N N . LYS A 1 125 ? 12.143 -1.550 -4.545 1.00 89.38 125 LYS A N 1
ATOM 938 C CA . LYS A 1 125 ? 11.177 -0.944 -3.622 1.00 89.38 125 LYS A CA 1
ATOM 939 C C . LYS A 1 125 ? 10.586 0.343 -4.198 1.00 89.38 125 LYS A C 1
ATOM 941 O O . LYS A 1 125 ? 9.369 0.489 -4.248 1.00 89.38 125 LYS A O 1
ATOM 946 N N . GLU A 1 126 ? 11.437 1.249 -4.678 1.00 89.38 126 GLU A N 1
ATOM 947 C CA . GLU A 1 126 ? 11.009 2.491 -5.345 1.00 89.38 126 GLU A CA 1
ATOM 948 C C . GLU A 1 126 ? 10.139 2.198 -6.571 1.00 89.38 126 GLU A C 1
ATOM 950 O O . GLU A 1 126 ? 9.111 2.834 -6.794 1.00 89.38 126 GLU A O 1
ATOM 955 N N . GLY A 1 127 ? 10.534 1.186 -7.344 1.00 91.25 127 GLY A N 1
ATOM 956 C CA . GLY A 1 127 ? 9.784 0.703 -8.485 1.00 91.25 127 GLY A CA 1
ATOM 957 C C . GLY A 1 127 ? 8.385 0.224 -8.113 1.00 91.25 127 GLY A C 1
ATOM 958 O O . GLY A 1 127 ? 7.424 0.624 -8.757 1.00 91.25 127 GLY A O 1
ATOM 959 N N . LEU A 1 128 ? 8.254 -0.579 -7.056 1.00 93.00 128 LEU A N 1
ATOM 960 C CA . LEU A 1 128 ? 6.955 -1.047 -6.574 1.00 93.00 128 LEU A CA 1
ATOM 961 C C . LEU A 1 128 ? 6.051 0.107 -6.117 1.00 93.00 128 LEU A C 1
ATOM 963 O O . LEU A 1 128 ? 4.865 0.122 -6.440 1.00 93.00 128 LEU A O 1
ATOM 967 N N . LEU A 1 129 ? 6.599 1.066 -5.366 1.00 94.12 129 LEU A N 1
ATOM 968 C CA . LEU A 1 129 ? 5.849 2.241 -4.911 1.00 94.12 129 LEU A CA 1
ATOM 969 C C . LEU A 1 129 ? 5.345 3.058 -6.110 1.00 94.12 129 LEU A C 1
ATOM 971 O O . LEU A 1 129 ? 4.201 3.510 -6.116 1.00 94.12 129 LEU A O 1
ATOM 975 N N . ARG A 1 130 ? 6.167 3.177 -7.158 1.00 93.19 130 ARG A N 1
ATOM 976 C CA . ARG A 1 130 ? 5.788 3.832 -8.414 1.00 93.19 130 ARG A CA 1
ATOM 977 C C . ARG A 1 130 ? 4.761 3.032 -9.225 1.00 93.19 130 ARG A C 1
ATOM 979 O O . ARG A 1 130 ? 3.856 3.632 -9.792 1.00 93.19 130 ARG A O 1
ATOM 986 N N . ASP A 1 131 ? 4.866 1.703 -9.265 1.00 95.00 131 ASP A N 1
ATOM 987 C CA . ASP A 1 131 ? 3.853 0.841 -9.889 1.00 95.00 131 ASP A CA 1
ATOM 988 C C . ASP A 1 131 ? 2.481 1.111 -9.255 1.00 95.00 131 ASP A C 1
ATOM 990 O O . ASP A 1 131 ? 1.496 1.376 -9.946 1.00 95.00 131 ASP A O 1
ATOM 994 N N . LEU A 1 132 ? 2.439 1.088 -7.918 1.00 95.75 132 LEU A N 1
ATOM 995 C CA . LEU A 1 132 ? 1.217 1.290 -7.152 1.00 95.75 132 LEU A CA 1
ATOM 996 C C . LEU A 1 132 ? 0.640 2.692 -7.364 1.00 95.75 132 LEU A C 1
ATOM 998 O O . LEU A 1 132 ? -0.566 2.810 -7.571 1.00 95.75 132 LEU A O 1
ATOM 1002 N N . SER A 1 133 ? 1.474 3.738 -7.350 1.00 94.50 133 SER A N 1
ATOM 1003 C CA . SER A 1 133 ? 1.002 5.115 -7.534 1.00 94.50 133 SER A CA 1
ATOM 1004 C C . SER A 1 133 ? 0.310 5.305 -8.885 1.00 94.50 133 SER A C 1
ATOM 1006 O O . SER A 1 133 ? -0.737 5.944 -8.947 1.00 94.50 133 SER A O 1
ATOM 1008 N N . VAL A 1 134 ? 0.811 4.680 -9.953 1.00 94.56 134 VAL A N 1
ATOM 1009 C CA . VAL A 1 134 ? 0.158 4.722 -11.269 1.00 94.56 134 VAL A CA 1
ATOM 1010 C C . VAL A 1 134 ? -1.139 3.908 -11.277 1.00 94.56 134 VAL A C 1
ATOM 1012 O O . VAL A 1 134 ? -2.145 4.387 -11.798 1.00 94.56 134 VAL A O 1
ATOM 1015 N N . VAL A 1 135 ? -1.147 2.715 -10.670 1.00 94.62 135 VAL A N 1
ATOM 1016 C CA . VAL A 1 135 ? -2.333 1.837 -10.580 1.00 94.62 135 VAL A CA 1
ATOM 1017 C C . VAL A 1 135 ? -3.499 2.518 -9.863 1.00 94.62 135 VAL A C 1
ATOM 1019 O O . VAL A 1 135 ? -4.636 2.432 -10.323 1.00 94.62 135 VAL A O 1
ATOM 1022 N N . VAL A 1 136 ? -3.235 3.213 -8.755 1.00 94.81 136 VAL A N 1
ATOM 1023 C CA . VAL A 1 136 ? -4.275 3.895 -7.965 1.00 94.81 136 VAL A CA 1
ATOM 1024 C C . VAL A 1 136 ? -4.545 5.331 -8.424 1.00 94.81 136 VAL A C 1
ATOM 1026 O O . VAL A 1 136 ? -5.331 6.034 -7.793 1.00 94.81 136 VAL A O 1
ATOM 1029 N N . GLY A 1 137 ? -3.890 5.785 -9.500 1.00 92.50 137 GLY A N 1
ATOM 1030 C CA . GLY A 1 137 ? -4.048 7.145 -10.021 1.00 92.50 137 GLY A CA 1
ATOM 1031 C C . GLY A 1 137 ? -3.607 8.217 -9.030 1.00 92.50 137 GLY A C 1
ATOM 1032 O O . GLY A 1 137 ? -4.244 9.261 -8.929 1.00 92.50 137 GLY A O 1
ATOM 1033 N N . ALA A 1 138 ? -2.562 7.935 -8.256 1.00 90.56 138 ALA A N 1
ATOM 1034 C CA . ALA A 1 138 ? -2.127 8.800 -7.183 1.00 90.56 138 ALA A CA 1
ATOM 1035 C C . ALA A 1 138 ? -1.522 10.106 -7.704 1.00 90.56 138 ALA A C 1
ATOM 1037 O O . ALA A 1 138 ? -0.695 10.121 -8.617 1.00 90.56 138 ALA A O 1
ATOM 1038 N N . GLU A 1 139 ? -1.911 11.204 -7.068 1.00 85.75 139 GLU A N 1
ATOM 1039 C CA . GLU A 1 139 ? -1.370 12.533 -7.328 1.00 85.75 139 GLU A CA 1
ATOM 1040 C C . GLU A 1 139 ? -0.355 12.904 -6.255 1.00 85.75 139 GLU A C 1
ATOM 1042 O O . GLU A 1 139 ? -0.537 12.578 -5.081 1.00 85.75 139 GLU A O 1
ATOM 1047 N N . ASP A 1 140 ? 0.694 13.629 -6.643 1.00 83.00 140 ASP A N 1
ATOM 1048 C CA . ASP A 1 140 ? 1.620 14.218 -5.680 1.00 83.00 140 ASP A CA 1
ATOM 1049 C C . ASP A 1 140 ? 0.908 15.302 -4.877 1.00 83.00 140 ASP A C 1
ATOM 1051 O O . ASP A 1 140 ? 0.470 16.327 -5.403 1.00 83.00 140 ASP A O 1
ATOM 1055 N N . ARG A 1 141 ? 0.764 15.035 -3.583 1.00 72.88 141 ARG A N 1
ATOM 1056 C CA . ARG A 1 141 ? 0.140 15.927 -2.617 1.00 72.88 141 ARG A CA 1
ATOM 1057 C C . ARG A 1 141 ? 1.136 16.406 -1.571 1.00 72.88 141 ARG A C 1
ATOM 1059 O O . ARG A 1 141 ? 0.706 16.842 -0.513 1.00 72.88 141 ARG A O 1
ATOM 1066 N N . SER A 1 142 ? 2.439 16.376 -1.862 1.00 65.50 142 SER A N 1
ATOM 1067 C CA . SER A 1 142 ? 3.507 16.846 -0.969 1.00 65.50 142 SER A CA 1
ATOM 1068 C C . SER A 1 142 ? 3.161 18.181 -0.299 1.00 65.50 142 SER A C 1
ATOM 1070 O O . SER A 1 142 ? 3.140 19.237 -0.933 1.00 65.50 142 SER A O 1
ATOM 1072 N N . ALA A 1 143 ? 2.902 18.137 1.007 1.00 54.81 143 ALA A N 1
ATOM 1073 C CA . ALA A 1 143 ? 2.762 19.324 1.832 1.00 54.81 143 ALA A CA 1
ATOM 1074 C C . ALA A 1 143 ? 4.139 19.638 2.422 1.00 54.81 143 ALA A C 1
ATOM 1076 O O . ALA A 1 143 ? 4.693 18.837 3.173 1.00 54.81 143 ALA A O 1
ATOM 1077 N N . GLY A 1 144 ? 4.718 20.788 2.072 1.00 49.28 144 GLY A N 1
ATOM 1078 C CA . GLY A 1 144 ? 5.978 21.224 2.668 1.00 49.28 144 GLY A CA 1
ATOM 1079 C C . GLY A 1 144 ?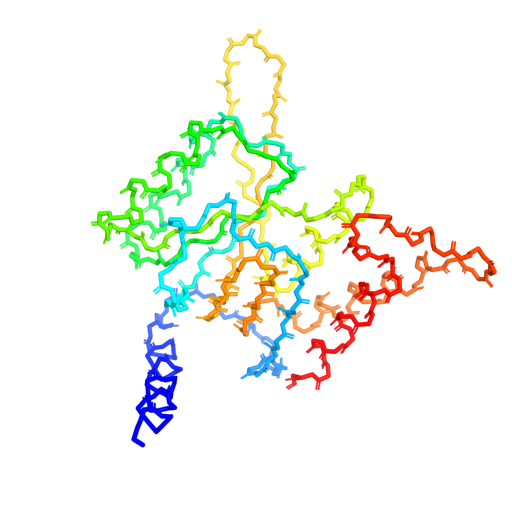 5.821 21.404 4.177 1.00 49.28 144 GLY A C 1
ATOM 1080 O O . GLY A 1 144 ? 5.165 22.345 4.624 1.00 49.28 144 GLY A O 1
ATOM 1081 N N . PHE A 1 145 ? 6.409 20.511 4.973 1.00 46.41 145 PHE A N 1
ATOM 1082 C CA . PHE A 1 145 ? 6.475 20.688 6.420 1.00 46.41 145 PHE A CA 1
ATOM 1083 C C . PHE A 1 145 ? 7.614 21.666 6.731 1.00 46.41 145 PHE A C 1
ATOM 1085 O O . PHE A 1 145 ? 8.788 21.310 6.735 1.00 46.41 145 PHE A O 1
ATOM 1092 N N . SER A 1 146 ? 7.271 22.932 6.977 1.00 40.06 146 SER A N 1
ATOM 1093 C CA . SER A 1 146 ? 8.222 23.938 7.454 1.00 40.06 146 SER A CA 1
ATOM 1094 C C . SER A 1 146 ? 8.523 23.672 8.940 1.00 40.06 146 SER A C 1
ATOM 1096 O O . SER A 1 146 ? 7.926 24.277 9.837 1.00 40.06 146 SER A O 1
ATOM 1098 N N . ASN A 1 147 ? 9.466 22.776 9.227 1.00 45.00 147 ASN A N 1
ATOM 1099 C CA . ASN A 1 147 ? 10.125 22.765 10.528 1.00 45.00 147 ASN A CA 1
ATOM 1100 C C . ASN A 1 147 ? 11.190 23.863 10.514 1.00 45.00 147 ASN A C 1
ATOM 1102 O O . ASN A 1 147 ? 12.238 23.740 9.888 1.00 45.00 147 ASN A O 1
ATOM 1106 N N . ARG A 1 148 ? 10.885 24.982 11.181 1.00 42.00 148 ARG A N 1
ATOM 1107 C CA . ARG A 1 148 ? 11.783 26.133 11.328 1.00 42.00 148 ARG A CA 1
ATOM 1108 C C . ARG A 1 148 ? 13.172 25.677 11.812 1.00 42.00 148 ARG A C 1
ATOM 1110 O O . ARG A 1 148 ? 13.346 25.421 12.998 1.00 42.00 148 ARG A O 1
ATOM 1117 N N . GLY A 1 149 ? 14.152 25.633 10.905 1.00 46.84 149 GLY A N 1
ATOM 1118 C CA . GLY A 1 149 ? 15.584 25.561 11.225 1.00 46.84 149 GLY A CA 1
ATOM 1119 C C . GLY A 1 149 ? 16.305 24.224 11.007 1.00 46.84 149 GLY A C 1
ATOM 1120 O O . GLY A 1 149 ? 17.509 24.179 11.244 1.00 46.84 149 GLY A O 1
ATOM 1121 N N . ALA A 1 150 ? 15.638 23.168 10.536 1.00 48.28 150 ALA A N 1
ATOM 1122 C CA . ALA A 1 150 ? 16.287 21.927 10.096 1.00 48.28 150 ALA A CA 1
ATOM 1123 C C . ALA A 1 150 ? 16.101 21.759 8.581 1.00 48.28 150 ALA A C 1
ATOM 1125 O O . ALA A 1 150 ? 15.146 22.299 8.028 1.00 48.28 150 ALA A O 1
ATOM 1126 N N . ALA A 1 151 ? 17.032 21.066 7.915 1.00 46.47 151 ALA A N 1
ATOM 1127 C CA . ALA A 1 151 ? 16.945 20.772 6.484 1.00 46.47 151 ALA A CA 1
ATOM 1128 C C . ALA A 1 151 ? 15.537 20.269 6.122 1.00 46.47 151 ALA A C 1
ATOM 1130 O O . ALA A 1 151 ? 14.958 19.475 6.862 1.00 46.47 151 ALA A O 1
ATOM 1131 N N . GLU A 1 152 ? 14.980 20.779 5.025 1.00 46.69 152 GLU A N 1
ATOM 1132 C CA . GLU A 1 152 ? 13.622 20.469 4.584 1.00 46.69 152 GLU A CA 1
ATOM 1133 C C . GLU A 1 152 ? 13.524 18.981 4.202 1.00 46.69 152 GLU A C 1
ATOM 1135 O O . GLU A 1 152 ? 13.798 18.592 3.068 1.00 46.69 152 GLU A O 1
ATOM 1140 N N . GLU A 1 153 ? 13.165 18.116 5.151 1.00 50.53 153 GLU A N 1
ATOM 1141 C CA . GLU A 1 153 ? 12.791 16.732 4.854 1.00 50.53 153 GLU A CA 1
ATOM 1142 C C . GLU A 1 153 ? 11.381 16.742 4.248 1.00 50.53 153 GLU A C 1
ATOM 1144 O O . GLU A 1 153 ? 10.364 16.607 4.930 1.00 50.53 153 GLU A O 1
ATOM 1149 N N . PHE A 1 154 ? 11.305 16.967 2.936 1.00 52.94 154 PHE A N 1
ATOM 1150 C CA . PHE A 1 154 ? 10.065 16.796 2.189 1.00 52.94 154 PHE A CA 1
ATOM 1151 C C . PHE A 1 154 ? 9.736 15.306 2.119 1.00 52.94 154 PHE A C 1
ATOM 1153 O O . PHE A 1 154 ? 10.303 14.570 1.314 1.00 52.94 154 PHE A O 1
ATOM 1160 N N . THR A 1 155 ? 8.795 14.855 2.947 1.00 61.81 155 THR A N 1
ATOM 1161 C CA . THR A 1 155 ? 8.157 13.558 2.708 1.00 61.81 155 THR A CA 1
ATOM 1162 C C . THR A 1 155 ? 7.127 13.753 1.604 1.00 61.81 155 THR A C 1
ATOM 1164 O O . THR A 1 155 ? 6.082 14.368 1.821 1.00 61.81 155 THR A O 1
ATOM 1167 N N . SER A 1 156 ? 7.456 13.285 0.400 1.00 77.00 156 SER A N 1
ATOM 1168 C CA . SER A 1 156 ? 6.516 13.300 -0.718 1.00 77.00 156 SER A CA 1
ATOM 1169 C C . SER A 1 156 ? 5.491 12.184 -0.546 1.00 77.00 156 SER A C 1
ATOM 1171 O O . SER A 1 156 ? 5.855 11.024 -0.321 1.00 77.00 156 SER A O 1
ATOM 1173 N N . PHE A 1 157 ? 4.213 12.556 -0.621 1.00 84.94 157 PHE A N 1
ATOM 1174 C CA . PHE A 1 157 ? 3.086 11.634 -0.547 1.00 84.94 157 PHE A CA 1
ATOM 1175 C C . PHE A 1 157 ? 2.320 11.666 -1.860 1.00 84.94 157 PHE A C 1
ATOM 1177 O O . PHE A 1 157 ? 1.834 12.719 -2.277 1.00 84.94 157 PHE A O 1
ATOM 1184 N N . TRP A 1 158 ? 2.156 10.494 -2.462 1.00 90.06 158 TRP A N 1
ATOM 1185 C CA . TRP A 1 158 ? 1.218 10.287 -3.553 1.00 90.06 158 TRP A CA 1
ATOM 1186 C C . TRP A 1 158 ? -0.066 9.705 -2.991 1.00 90.06 158 TRP A C 1
ATOM 1188 O O . TRP A 1 158 ? -0.044 8.666 -2.332 1.00 90.06 158 TRP A O 1
ATOM 1198 N N . ILE A 1 159 ? -1.186 10.373 -3.236 1.00 90.69 159 ILE A N 1
ATOM 1199 C CA . ILE A 1 159 ? -2.489 9.944 -2.729 1.00 90.69 159 ILE A CA 1
ATOM 1200 C C . ILE A 1 159 ? -3.362 9.587 -3.917 1.00 90.69 159 ILE A C 1
ATOM 1202 O O . ILE A 1 159 ? -3.632 10.434 -4.767 1.00 90.69 159 ILE A O 1
ATOM 1206 N N . GLY A 1 160 ? -3.769 8.325 -3.970 1.00 91.62 160 GLY A N 1
ATOM 1207 C CA . GLY A 1 160 ? -4.682 7.786 -4.967 1.00 91.62 160 GLY A CA 1
ATOM 1208 C C . GLY A 1 160 ? -5.848 7.066 -4.314 1.00 91.62 160 GLY A C 1
ATOM 1209 O O . GLY A 1 160 ? -6.078 7.175 -3.107 1.00 91.62 160 GLY A O 1
ATOM 1210 N N . HIS A 1 161 ? -6.586 6.321 -5.124 1.00 92.75 161 HIS A N 1
ATOM 1211 C CA . HIS A 1 161 ? -7.824 5.695 -4.693 1.00 92.75 161 HIS A CA 1
ATOM 1212 C C . HIS A 1 161 ? -8.030 4.322 -5.344 1.00 92.75 161 HIS A C 1
ATOM 1214 O O . HIS A 1 161 ? -7.555 4.066 -6.455 1.00 92.75 161 HIS A O 1
ATOM 1220 N N . ALA A 1 162 ? -8.752 3.438 -4.657 1.00 93.50 162 ALA A N 1
ATOM 1221 C CA . ALA A 1 162 ? -9.226 2.171 -5.204 1.00 93.50 162 ALA A CA 1
ATOM 1222 C C . ALA A 1 162 ? -10.591 1.796 -4.613 1.00 93.50 162 ALA A C 1
ATOM 1224 O O . ALA A 1 162 ? -10.886 2.126 -3.463 1.00 93.50 162 ALA A O 1
ATOM 1225 N N . ALA A 1 163 ? -11.403 1.045 -5.362 1.00 92.19 163 ALA A N 1
ATOM 1226 C CA . ALA A 1 163 ? -12.692 0.588 -4.838 1.00 92.19 163 ALA A CA 1
ATOM 1227 C C . ALA A 1 163 ? -12.512 -0.362 -3.647 1.00 92.19 163 ALA A C 1
ATOM 1229 O O . ALA A 1 163 ? -13.268 -0.294 -2.676 1.00 92.19 163 ALA A O 1
ATOM 1230 N N . GLN A 1 164 ? -11.497 -1.233 -3.710 1.00 93.50 164 GLN A N 1
ATOM 1231 C CA . GLN A 1 164 ? -11.200 -2.168 -2.635 1.00 93.50 164 GLN A CA 1
ATOM 1232 C C . GLN A 1 164 ? -9.703 -2.485 -2.525 1.00 93.50 164 GLN A C 1
ATOM 1234 O O . GLN A 1 164 ? -9.015 -2.660 -3.532 1.00 93.50 164 GLN A O 1
ATOM 1239 N N . ALA A 1 165 ? -9.213 -2.668 -1.299 1.00 95.88 165 ALA A N 1
ATOM 1240 C CA . ALA A 1 165 ? -7.918 -3.281 -1.022 1.00 95.88 165 ALA A CA 1
ATOM 1241 C C . ALA A 1 165 ? -8.056 -4.423 -0.008 1.00 95.88 165 ALA A C 1
ATOM 1243 O O . ALA A 1 165 ? -8.649 -4.264 1.054 1.00 95.88 165 ALA A O 1
ATOM 1244 N N . THR A 1 166 ? -7.487 -5.584 -0.320 1.00 95.69 166 THR A N 1
ATOM 1245 C CA . THR A 1 166 ? -7.357 -6.699 0.627 1.00 95.69 166 THR A CA 1
ATOM 1246 C C . THR A 1 166 ? -5.903 -6.805 1.047 1.00 95.69 166 THR A C 1
ATOM 1248 O O . THR A 1 166 ? -5.027 -6.921 0.192 1.00 95.69 166 THR A O 1
ATOM 1251 N N . VAL A 1 167 ? -5.643 -6.764 2.352 1.00 96.56 167 VAL A N 1
ATOM 1252 C CA . VAL A 1 167 ? -4.295 -6.894 2.912 1.00 96.56 167 VAL A CA 1
ATOM 1253 C C . VAL A 1 167 ? -4.237 -8.153 3.764 1.00 96.56 167 VAL A C 1
ATOM 1255 O O . VAL A 1 167 ? -5.032 -8.319 4.686 1.00 96.56 167 VAL A O 1
ATOM 1258 N N . ALA A 1 168 ? -3.297 -9.033 3.441 1.00 93.94 168 ALA A N 1
ATOM 1259 C CA . ALA A 1 168 ? -2.958 -10.214 4.222 1.00 93.94 168 ALA A CA 1
ATOM 1260 C C . ALA A 1 168 ? -1.563 -10.054 4.855 1.00 93.94 168 ALA A C 1
ATOM 1262 O O . ALA A 1 168 ? -0.934 -8.999 4.761 1.00 93.94 168 ALA A O 1
ATOM 1263 N N . ASP A 1 169 ? -1.061 -11.116 5.486 1.00 91.12 169 ASP A N 1
ATOM 1264 C CA . ASP A 1 169 ? 0.285 -11.141 6.078 1.00 91.12 169 ASP A CA 1
ATOM 1265 C C . ASP A 1 169 ? 1.407 -11.078 5.032 1.00 91.12 169 ASP A C 1
ATOM 1267 O O . ASP A 1 169 ? 2.510 -10.619 5.323 1.00 91.12 169 ASP A O 1
ATOM 1271 N N . THR A 1 170 ? 1.150 -11.558 3.813 1.00 91.19 170 THR A N 1
ATOM 1272 C CA . THR A 1 170 ? 2.186 -11.746 2.784 1.00 91.19 170 THR A CA 1
ATOM 1273 C C . THR A 1 170 ? 1.818 -11.204 1.408 1.00 91.19 170 THR A C 1
ATOM 1275 O O . THR A 1 170 ? 2.691 -11.143 0.539 1.00 91.19 170 THR A O 1
ATOM 1278 N N . GLU A 1 171 ? 0.562 -10.811 1.197 1.00 93.56 171 GLU A N 1
ATOM 1279 C CA . GLU A 1 171 ? 0.076 -10.289 -0.078 1.00 93.56 171 GLU A CA 1
ATOM 1280 C C . GLU A 1 171 ? -0.882 -9.111 0.129 1.00 93.56 171 GLU A C 1
ATOM 1282 O O . GLU A 1 171 ? -1.713 -9.106 1.043 1.00 93.56 171 GLU A O 1
ATOM 1287 N N . VAL A 1 172 ? -0.797 -8.142 -0.780 1.00 96.12 172 VAL A N 1
ATOM 1288 C CA . VAL A 1 172 ? -1.778 -7.071 -0.939 1.00 96.12 172 VAL A CA 1
ATOM 1289 C C . VAL A 1 172 ? -2.411 -7.172 -2.318 1.00 96.12 172 VAL A C 1
ATOM 1291 O O . VAL A 1 172 ? -1.716 -7.299 -3.329 1.00 96.12 172 VAL A O 1
ATOM 1294 N N . VAL A 1 173 ? -3.736 -7.061 -2.358 1.00 95.94 173 VAL A N 1
ATOM 1295 C CA . VAL A 1 173 ? -4.535 -7.035 -3.584 1.00 95.94 173 VAL A CA 1
ATOM 1296 C C . VAL A 1 173 ? -5.294 -5.719 -3.656 1.00 95.94 173 VAL A C 1
ATOM 1298 O O . VAL A 1 173 ? -6.152 -5.447 -2.819 1.00 95.94 173 VAL A O 1
ATOM 1301 N N . ILE A 1 174 ? -5.000 -4.917 -4.674 1.00 95.94 174 ILE A N 1
ATOM 1302 C CA . ILE A 1 174 ? -5.752 -3.715 -5.031 1.00 95.94 174 ILE A CA 1
ATOM 1303 C C . ILE A 1 174 ? -6.732 -4.084 -6.136 1.00 95.94 174 ILE A C 1
ATOM 1305 O O . ILE A 1 174 ? -6.333 -4.649 -7.151 1.00 95.94 174 ILE A O 1
ATOM 1309 N N . THR A 1 175 ? -8.006 -3.768 -5.939 1.00 94.00 175 THR A N 1
ATOM 1310 C CA . THR A 1 175 ? -9.083 -4.064 -6.891 1.00 94.00 175 THR A CA 1
ATOM 1311 C C . THR A 1 175 ? -9.681 -2.746 -7.362 1.00 94.00 175 THR A C 1
ATOM 1313 O O . THR A 1 175 ? -10.056 -1.920 -6.527 1.00 94.00 175 THR A O 1
ATOM 1316 N N . HIS A 1 176 ? -9.789 -2.559 -8.679 1.00 91.19 176 HIS A N 1
ATOM 1317 C CA . HIS A 1 176 ? -10.312 -1.331 -9.294 1.00 91.19 176 HIS A CA 1
ATOM 1318 C C . HIS A 1 176 ? -9.537 -0.077 -8.849 1.00 91.19 176 HIS A C 1
ATOM 1320 O O . HIS A 1 176 ? -10.075 0.811 -8.182 1.00 91.19 176 HIS A O 1
ATOM 1326 N N . GLY A 1 177 ? -8.243 -0.022 -9.173 1.00 92.12 177 GLY A N 1
ATOM 1327 C CA . GLY A 1 177 ? -7.445 1.183 -8.946 1.00 92.12 177 GLY A CA 1
ATOM 1328 C C . GLY A 1 177 ? -7.923 2.337 -9.832 1.00 92.12 177 GLY A C 1
ATOM 1329 O O . GLY A 1 177 ? -8.255 2.130 -10.997 1.00 92.12 177 GLY A O 1
ATOM 1330 N N . ALA A 1 178 ? -7.938 3.560 -9.298 1.00 92.19 178 ALA A N 1
ATOM 1331 C CA . ALA A 1 178 ? -8.432 4.745 -10.006 1.00 92.19 178 ALA A CA 1
ATOM 1332 C C . ALA A 1 178 ? -7.469 5.292 -11.086 1.00 92.19 178 ALA A C 1
ATOM 1334 O O . ALA A 1 178 ? -7.725 6.341 -11.681 1.00 92.19 178 ALA A O 1
ATOM 1335 N N . GLY A 1 179 ? -6.350 4.610 -11.350 1.00 91.00 179 GLY A N 1
ATOM 1336 C CA . GLY A 1 179 ? -5.407 4.977 -12.402 1.00 91.00 179 GLY A CA 1
ATOM 1337 C C . GLY A 1 179 ? -6.029 4.867 -13.788 1.00 91.00 179 GLY A C 1
ATOM 1338 O O . GLY A 1 179 ? -6.668 3.873 -14.114 1.00 91.00 179 GLY A O 1
ATOM 1339 N N . SER A 1 180 ? -5.824 5.871 -14.644 1.00 90.38 180 SER A N 1
ATOM 1340 C CA . SER A 1 180 ? -6.333 5.797 -16.014 1.00 90.38 180 SER A CA 1
ATOM 1341 C C . SER A 1 180 ? -5.574 4.739 -16.817 1.00 90.38 180 SER A C 1
ATOM 1343 O O . SER A 1 180 ? -4.342 4.663 -16.767 1.00 90.38 180 SER A O 1
ATOM 1345 N N . ARG A 1 181 ? -6.299 3.956 -17.626 1.00 88.69 181 ARG A N 1
ATOM 1346 C CA . ARG A 1 181 ? -5.708 2.926 -18.496 1.00 88.69 181 ARG A CA 1
ATOM 1347 C C . ARG A 1 181 ? -4.561 3.473 -19.344 1.00 88.69 181 ARG A C 1
ATOM 1349 O O . ARG A 1 181 ? -3.503 2.862 -19.421 1.00 88.69 181 ARG A O 1
ATOM 1356 N N . ARG A 1 182 ? -4.730 4.677 -19.897 1.00 90.75 182 ARG A N 1
ATOM 1357 C CA . ARG A 1 182 ? -3.697 5.379 -20.671 1.00 90.75 182 ARG A CA 1
ATOM 1358 C C . ARG A 1 182 ? -2.409 5.603 -19.875 1.00 90.75 182 ARG A C 1
ATOM 1360 O O . ARG A 1 182 ? -1.325 5.388 -20.414 1.00 90.75 182 ARG A O 1
ATOM 1367 N N . ASN A 1 183 ? -2.511 6.053 -18.624 1.00 91.19 183 ASN A N 1
ATOM 1368 C CA . ASN A 1 183 ? -1.338 6.311 -17.788 1.00 91.19 183 ASN A CA 1
ATOM 1369 C C . ASN A 1 183 ? -0.627 5.002 -17.436 1.00 91.19 183 ASN A C 1
ATOM 1371 O O . ASN A 1 183 ? 0.597 4.934 -17.524 1.00 91.19 183 ASN A O 1
ATOM 1375 N N . VAL A 1 184 ? -1.390 3.953 -17.122 1.00 92.12 184 VAL A N 1
ATOM 1376 C CA . VAL A 1 184 ? -0.844 2.622 -16.829 1.00 92.12 184 VAL A CA 1
ATOM 1377 C C . VAL A 1 184 ? -0.165 2.015 -18.064 1.00 92.12 184 VAL A C 1
ATOM 1379 O O . VAL A 1 184 ? 0.947 1.510 -17.956 1.00 92.12 184 VAL A O 1
ATOM 1382 N N . GLU A 1 185 ? -0.765 2.112 -19.254 1.00 93.44 185 GLU A N 1
ATOM 1383 C CA . GLU A 1 185 ? -0.160 1.649 -20.514 1.00 93.44 185 GLU A CA 1
ATOM 1384 C C . GLU A 1 185 ? 1.104 2.439 -20.879 1.00 93.44 185 GLU A C 1
ATOM 1386 O O . GLU A 1 185 ? 2.091 1.861 -21.335 1.00 93.44 185 GLU A O 1
ATOM 1391 N N . SER A 1 186 ? 1.097 3.760 -20.674 1.00 94.12 186 SER A N 1
ATOM 1392 C CA . SER A 1 186 ? 2.283 4.597 -20.884 1.00 94.12 186 SER A CA 1
ATOM 1393 C C . SER A 1 186 ? 3.417 4.188 -19.948 1.00 94.12 186 SER A C 1
ATOM 1395 O O . SER A 1 186 ? 4.563 4.080 -20.376 1.00 94.12 186 SER A O 1
ATOM 1397 N N . TYR A 1 187 ? 3.090 3.933 -18.683 1.00 93.75 187 TYR A N 1
ATOM 1398 C CA . TYR A 1 187 ? 4.046 3.473 -17.689 1.00 93.75 187 TYR A CA 1
ATOM 1399 C C . TYR A 1 187 ? 4.574 2.067 -17.995 1.00 93.75 187 TYR A C 1
ATOM 1401 O O . TYR A 1 187 ? 5.770 1.815 -17.886 1.00 93.75 187 TYR A O 1
ATOM 1409 N N . PHE A 1 188 ? 3.709 1.160 -18.452 1.00 94.06 188 PHE A N 1
ATOM 1410 C CA . PHE A 1 188 ? 4.109 -0.174 -18.890 1.00 94.06 188 PHE A CA 1
ATOM 1411 C C . PHE A 1 188 ? 5.157 -0.117 -20.008 1.00 94.06 188 PHE A C 1
ATOM 1413 O O . PHE A 1 188 ? 6.163 -0.818 -19.933 1.00 94.06 188 PHE A O 1
ATOM 1420 N N . ARG A 1 189 ? 4.970 0.758 -21.007 1.00 93.50 189 ARG A N 1
ATOM 1421 C CA . ARG A 1 189 ? 5.968 0.967 -22.070 1.00 93.50 189 ARG A CA 1
ATOM 1422 C C . ARG A 1 189 ? 7.296 1.471 -21.512 1.00 93.50 189 ARG A C 1
ATOM 1424 O O . ARG A 1 189 ? 8.327 0.918 -21.863 1.00 93.50 189 ARG A O 1
ATOM 1431 N N . GLU A 1 190 ? 7.270 2.434 -20.588 1.00 90.38 190 GLU A N 1
ATOM 1432 C CA . GLU A 1 190 ? 8.485 2.921 -19.915 1.00 90.38 190 GLU A CA 1
ATOM 1433 C C . GLU A 1 190 ? 9.242 1.789 -19.195 1.00 90.38 190 GLU A C 1
ATOM 1435 O O . GLU A 1 190 ? 10.469 1.711 -19.280 1.00 90.38 190 GLU A O 1
ATOM 1440 N N . LEU A 1 191 ? 8.528 0.885 -18.512 1.00 88.94 191 LEU A N 1
ATOM 1441 C CA . LEU A 1 191 ? 9.139 -0.274 -17.853 1.00 88.94 191 LEU A CA 1
ATOM 1442 C C . LEU A 1 191 ? 9.784 -1.240 -18.851 1.00 88.94 191 LEU A C 1
ATOM 1444 O O . LEU A 1 191 ? 10.889 -1.725 -18.603 1.00 88.94 191 LEU A O 1
ATOM 1448 N N . VAL A 1 192 ? 9.097 -1.525 -19.960 1.00 88.56 192 VAL A N 1
ATOM 1449 C CA . VAL A 1 192 ? 9.591 -2.425 -21.010 1.00 88.56 192 VAL A CA 1
ATOM 1450 C C . VAL A 1 192 ? 10.821 -1.825 -21.693 1.00 88.56 192 VAL A C 1
ATOM 1452 O O . VAL A 1 192 ? 11.839 -2.507 -21.783 1.00 88.56 192 VAL A O 1
ATOM 1455 N N . ASP A 1 193 ? 10.775 -0.547 -22.072 1.00 85.88 193 ASP A N 1
ATOM 1456 C CA . ASP A 1 193 ? 11.887 0.166 -22.718 1.00 85.88 193 ASP A CA 1
ATOM 1457 C C . ASP A 1 193 ? 13.121 0.270 -21.807 1.00 85.88 193 ASP A C 1
ATOM 1459 O O . ASP A 1 193 ? 14.260 0.251 -22.271 1.00 85.88 193 ASP A O 1
ATOM 1463 N N . GLY A 1 194 ? 12.913 0.346 -20.489 1.00 74.25 194 GLY A N 1
ATOM 1464 C CA . GLY A 1 194 ? 13.985 0.335 -19.494 1.00 74.25 194 GLY A CA 1
ATOM 1465 C C . GLY A 1 194 ? 14.657 -1.028 -19.283 1.00 74.25 194 GLY A C 1
ATOM 1466 O O . GLY A 1 194 ? 15.595 -1.116 -18.485 1.00 74.25 194 GLY A O 1
ATOM 1467 N N . THR A 1 195 ? 14.197 -2.092 -19.952 1.00 71.75 195 THR A N 1
ATOM 1468 C CA . THR A 1 195 ? 14.745 -3.446 -19.800 1.00 71.75 195 THR A CA 1
ATOM 1469 C C . THR A 1 195 ? 16.044 -3.590 -20.602 1.00 71.75 195 THR A C 1
ATOM 1471 O O . THR A 1 195 ? 16.022 -3.452 -21.824 1.00 71.75 195 THR A O 1
ATOM 1474 N N . PRO A 1 196 ? 17.193 -3.900 -19.973 1.00 63.41 196 PRO A N 1
ATOM 1475 C CA . PRO A 1 196 ? 18.443 -4.076 -20.706 1.00 63.41 196 PRO A CA 1
ATOM 1476 C C . PRO A 1 196 ? 18.381 -5.297 -21.642 1.00 63.41 196 PRO A C 1
ATOM 1478 O O . PRO A 1 196 ? 17.988 -6.389 -21.233 1.00 63.41 196 PRO A O 1
ATOM 1481 N N . GLU A 1 197 ? 18.837 -5.132 -22.889 1.00 55.34 197 GLU A N 1
ATOM 1482 C CA . GLU A 1 197 ? 18.724 -6.128 -23.973 1.00 55.34 197 GLU A CA 1
ATOM 1483 C C . GLU A 1 197 ? 19.594 -7.396 -23.802 1.00 55.34 197 GLU A C 1
ATOM 1485 O O . GLU A 1 197 ? 19.596 -8.275 -24.660 1.00 55.34 197 GLU A O 1
ATOM 1490 N N . SER A 1 198 ? 20.366 -7.540 -22.719 1.00 46.16 198 SER A N 1
ATOM 1491 C CA . SER A 1 198 ? 21.330 -8.642 -22.573 1.00 46.16 198 SER A CA 1
ATOM 1492 C C . SER A 1 198 ? 21.378 -9.232 -21.171 1.00 46.16 198 SER A C 1
ATOM 1494 O O . SER A 1 198 ? 21.826 -8.563 -20.245 1.00 46.16 198 SER A O 1
ATOM 1496 N N . GLY A 1 199 ? 20.984 -10.512 -21.071 1.00 49.38 199 GLY A N 1
ATOM 1497 C CA . GLY A 1 199 ? 21.646 -11.615 -20.340 1.00 49.38 199 GLY A CA 1
ATOM 1498 C C . GLY A 1 199 ? 22.020 -11.471 -18.862 1.00 49.38 199 GLY A C 1
ATOM 1499 O O . GLY A 1 199 ? 22.469 -12.443 -18.262 1.00 49.38 199 GLY A O 1
ATOM 1500 N N . THR A 1 200 ? 21.843 -10.306 -18.257 1.00 48.25 200 THR A N 1
ATOM 1501 C CA . THR A 1 200 ? 22.064 -10.082 -16.838 1.00 48.25 200 THR A CA 1
ATOM 1502 C C . THR A 1 200 ? 20.804 -10.581 -16.172 1.00 48.25 200 THR A C 1
ATOM 1504 O O . THR A 1 200 ? 19.747 -9.965 -16.291 1.00 48.25 200 THR A O 1
ATOM 1507 N N . THR A 1 201 ? 20.882 -11.767 -15.576 1.00 50.62 201 THR A N 1
ATOM 1508 C CA . THR A 1 201 ? 19.857 -12.253 -14.661 1.00 50.62 201 THR A CA 1
ATOM 1509 C C . THR A 1 201 ? 19.568 -11.106 -13.701 1.00 50.62 201 THR A C 1
ATOM 1511 O O . THR A 1 201 ? 20.490 -10.680 -13.002 1.00 50.62 201 THR A O 1
ATOM 1514 N N . ASP A 1 202 ? 18.341 -10.568 -13.718 1.00 54.75 202 ASP A N 1
ATOM 1515 C CA . ASP A 1 202 ? 17.877 -9.688 -12.644 1.00 54.75 202 ASP A CA 1
ATOM 1516 C C . ASP A 1 202 ? 18.321 -10.372 -11.348 1.00 54.75 202 ASP A C 1
ATOM 1518 O O . ASP A 1 202 ? 18.028 -11.567 -11.201 1.00 54.75 202 ASP A O 1
ATOM 1522 N N . PRO A 1 203 ? 19.101 -9.714 -10.468 1.00 52.09 203 PRO A N 1
ATOM 1523 C CA . PRO A 1 203 ? 19.464 -10.327 -9.208 1.00 52.09 203 PRO A CA 1
ATOM 1524 C C . PRO A 1 203 ? 18.149 -10.740 -8.561 1.00 52.09 203 PRO A C 1
ATOM 1526 O O . PRO A 1 203 ? 17.331 -9.877 -8.244 1.00 52.09 203 PRO A O 1
ATOM 1529 N N . VAL A 1 204 ? 17.906 -12.051 -8.466 1.00 51.56 204 VAL A N 1
ATOM 1530 C CA . VAL A 1 204 ? 16.761 -12.567 -7.725 1.00 51.56 204 VAL A CA 1
ATOM 1531 C C . VAL A 1 204 ? 16.923 -11.967 -6.346 1.00 51.56 204 VAL A C 1
ATOM 1533 O O . VAL A 1 204 ? 17.940 -12.195 -5.685 1.00 51.56 204 VAL A O 1
ATOM 1536 N N . ASP A 1 205 ? 15.987 -11.102 -5.982 1.00 52.59 205 ASP A N 1
ATOM 1537 C CA . ASP A 1 205 ? 16.092 -10.364 -4.748 1.00 52.59 205 ASP A CA 1
ATOM 1538 C C . ASP A 1 205 ? 15.943 -11.395 -3.621 1.00 52.59 205 ASP A C 1
ATOM 1540 O O . ASP A 1 205 ? 14.883 -12.002 -3.456 1.00 52.59 205 ASP A O 1
ATOM 1544 N N . TRP A 1 206 ? 17.035 -11.681 -2.900 1.00 51.16 206 TRP A N 1
ATOM 1545 C CA . TRP A 1 206 ? 17.147 -12.792 -1.936 1.00 51.16 206 TRP A CA 1
ATOM 1546 C C . TRP A 1 206 ? 16.130 -12.711 -0.779 1.00 51.16 206 TRP A C 1
ATOM 1548 O O . TRP A 1 206 ? 16.030 -13.634 0.026 1.00 51.16 206 TRP A O 1
ATOM 1558 N N . LEU A 1 207 ? 15.361 -11.621 -0.707 1.00 53.72 207 LEU A N 1
ATOM 1559 C CA . LEU A 1 207 ? 14.326 -11.338 0.284 1.00 53.72 207 LEU A CA 1
ATOM 1560 C C . LEU A 1 207 ? 12.894 -11.401 -0.288 1.00 53.72 207 LEU A C 1
ATOM 1562 O O . LEU A 1 207 ? 11.963 -10.916 0.349 1.00 53.72 207 LEU A O 1
ATOM 1566 N N . GLY A 1 208 ? 12.700 -11.988 -1.476 1.00 57.25 208 GLY A N 1
ATOM 1567 C CA . GLY A 1 208 ? 11.368 -12.209 -2.060 1.00 57.25 208 GLY A CA 1
ATOM 1568 C C . GLY A 1 208 ? 10.723 -10.958 -2.662 1.00 57.25 208 GLY A C 1
ATOM 1569 O O . GLY A 1 208 ? 9.509 -10.923 -2.865 1.00 57.25 208 GLY A O 1
ATOM 1570 N N . ALA A 1 209 ? 11.517 -9.923 -2.940 1.00 58.75 209 ALA A N 1
ATOM 1571 C CA . ALA A 1 209 ? 11.022 -8.713 -3.569 1.00 58.75 209 ALA A CA 1
ATOM 1572 C C . ALA A 1 209 ? 10.986 -8.834 -5.097 1.00 58.75 209 ALA A C 1
ATOM 1574 O O . ALA A 1 209 ? 11.859 -9.474 -5.685 1.00 58.75 209 ALA A O 1
ATOM 1575 N N . PRO A 1 210 ? 10.006 -8.206 -5.761 1.00 63.75 210 PRO A N 1
ATOM 1576 C CA . PRO A 1 210 ? 9.897 -8.306 -7.204 1.00 63.75 210 PRO A CA 1
ATOM 1577 C C . PRO A 1 210 ? 11.060 -7.677 -7.966 1.00 63.75 210 PRO A C 1
ATOM 1579 O O . PRO A 1 210 ? 11.334 -6.486 -7.803 1.00 63.75 210 PRO A O 1
ATOM 1582 N N . GLY A 1 211 ? 11.648 -8.440 -8.886 1.00 79.62 211 GLY A N 1
ATOM 1583 C CA . GLY A 1 211 ? 12.543 -7.888 -9.903 1.00 79.62 211 GLY A CA 1
ATOM 1584 C C . GLY A 1 211 ? 11.793 -7.068 -10.960 1.00 79.62 211 GLY A C 1
ATOM 1585 O O . GLY A 1 211 ? 10.557 -7.028 -10.989 1.00 79.62 211 GLY A O 1
ATOM 1586 N N . LEU A 1 212 ? 12.533 -6.434 -11.877 1.00 84.19 212 LEU A N 1
ATOM 1587 C CA . LEU A 1 212 ? 11.955 -5.652 -12.978 1.00 84.19 212 LEU A CA 1
ATOM 1588 C C . LEU A 1 212 ? 11.021 -6.507 -13.846 1.00 84.19 212 LEU A C 1
ATOM 1590 O O . LEU A 1 212 ? 9.906 -6.084 -14.147 1.00 84.19 212 LEU A O 1
ATOM 1594 N N . ARG A 1 213 ? 11.427 -7.737 -14.180 1.00 84.62 213 ARG A N 1
ATOM 1595 C CA . ARG A 1 213 ? 10.582 -8.674 -14.942 1.00 84.62 213 ARG A CA 1
ATOM 1596 C C . ARG A 1 213 ? 9.260 -8.998 -14.246 1.00 84.62 213 ARG A C 1
ATOM 1598 O O . ARG A 1 213 ? 8.217 -9.013 -14.894 1.00 84.62 213 ARG A O 1
ATOM 1605 N N . ASP A 1 214 ? 9.283 -9.203 -12.930 1.00 87.19 214 ASP A N 1
ATOM 1606 C CA . ASP A 1 214 ? 8.066 -9.482 -12.160 1.00 87.19 214 ASP A CA 1
ATOM 1607 C C . ASP A 1 214 ? 7.134 -8.270 -12.114 1.00 87.19 214 ASP A C 1
ATOM 1609 O O . ASP A 1 214 ? 5.912 -8.421 -12.138 1.00 87.19 214 ASP A O 1
ATOM 1613 N N . ARG A 1 215 ? 7.704 -7.060 -12.038 1.00 90.12 215 ARG A N 1
ATOM 1614 C CA . ARG A 1 215 ? 6.951 -5.800 -12.110 1.00 90.12 215 ARG A CA 1
ATOM 1615 C C . ARG A 1 215 ? 6.252 -5.650 -13.457 1.00 90.12 215 ARG A C 1
ATOM 1617 O O . ARG A 1 215 ? 5.044 -5.423 -13.481 1.00 90.12 215 ARG A O 1
ATOM 1624 N N . ILE A 1 216 ? 6.977 -5.869 -14.556 1.00 91.25 216 ILE A N 1
ATOM 1625 C CA . ILE A 1 216 ? 6.421 -5.860 -15.918 1.00 91.25 216 ILE A CA 1
ATOM 1626 C C . ILE A 1 216 ? 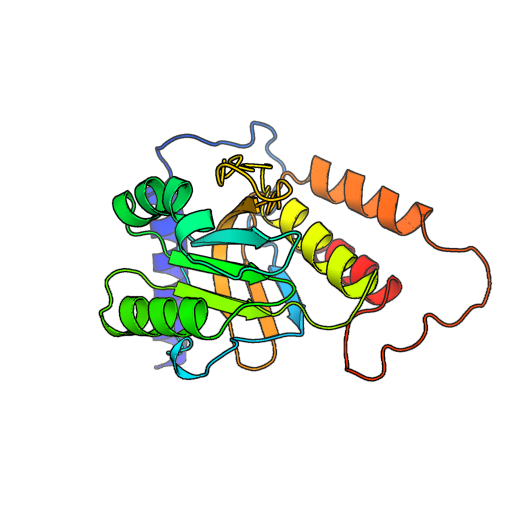5.262 -6.855 -16.019 1.00 91.25 216 ILE A C 1
ATOM 1628 O O . ILE A 1 216 ? 4.156 -6.463 -16.384 1.00 91.25 216 ILE A O 1
ATOM 1632 N N . ALA A 1 217 ? 5.470 -8.107 -15.599 1.00 91.06 217 ALA A N 1
ATOM 1633 C CA . ALA A 1 217 ? 4.432 -9.137 -15.640 1.00 91.06 217 ALA A CA 1
ATOM 1634 C C . ALA A 1 217 ? 3.203 -8.785 -14.780 1.00 91.06 217 ALA A C 1
ATOM 1636 O O . ALA A 1 217 ? 2.073 -9.126 -15.128 1.00 91.06 217 ALA A O 1
ATOM 1637 N N . ARG A 1 218 ? 3.381 -8.098 -13.644 1.00 92.00 218 ARG A N 1
ATOM 1638 C CA . ARG A 1 218 ? 2.253 -7.627 -12.826 1.00 92.00 218 ARG A CA 1
ATOM 1639 C C . ARG A 1 218 ? 1.439 -6.543 -13.510 1.00 92.00 218 ARG A C 1
ATOM 1641 O O . ARG A 1 218 ? 0.217 -6.655 -13.519 1.00 92.00 218 ARG A O 1
ATOM 1648 N N . ILE A 1 219 ? 2.093 -5.514 -14.044 1.00 93.12 219 ILE A N 1
ATOM 1649 C CA . ILE A 1 219 ? 1.399 -4.420 -14.732 1.00 93.12 219 ILE A CA 1
ATOM 1650 C C . ILE A 1 219 ? 0.717 -4.941 -16.000 1.00 93.12 219 ILE A C 1
ATOM 1652 O O . ILE A 1 219 ? -0.423 -4.577 -16.272 1.00 93.12 219 ILE A O 1
ATOM 1656 N N . GLU A 1 220 ? 1.361 -5.856 -16.725 1.00 92.62 220 GLU A N 1
ATOM 1657 C CA . GLU A 1 220 ? 0.751 -6.536 -17.867 1.00 92.62 220 GLU A CA 1
ATOM 1658 C C . GLU A 1 220 ? -0.523 -7.288 -17.460 1.00 92.62 220 GLU A C 1
ATOM 1660 O O . GLU A 1 220 ? -1.573 -7.085 -18.067 1.00 92.62 220 GLU A O 1
ATOM 1665 N N . ARG A 1 221 ? -0.470 -8.099 -16.392 1.00 91.50 221 ARG A N 1
ATOM 1666 C CA . ARG A 1 221 ? -1.662 -8.792 -15.873 1.00 91.50 221 ARG A CA 1
ATOM 1667 C C . ARG A 1 221 ? -2.758 -7.821 -15.455 1.00 91.50 221 ARG A C 1
ATOM 1669 O O . ARG A 1 221 ? -3.915 -8.075 -15.767 1.00 91.50 221 ARG A O 1
ATOM 1676 N N . TYR A 1 222 ? -2.402 -6.719 -14.798 1.00 90.38 222 TYR A N 1
ATOM 1677 C CA . TYR A 1 222 ? -3.360 -5.683 -14.416 1.00 90.38 222 TYR A CA 1
ATOM 1678 C C . TYR A 1 222 ? -4.089 -5.121 -15.647 1.00 90.38 222 TYR A C 1
ATOM 1680 O O . TYR A 1 222 ? -5.317 -5.115 -15.681 1.00 90.38 222 TYR A O 1
ATOM 1688 N N . LEU A 1 223 ? -3.345 -4.755 -16.696 1.00 88.62 223 LEU A N 1
ATOM 1689 C CA . LEU A 1 223 ? -3.893 -4.254 -17.963 1.00 88.62 223 LEU A CA 1
ATOM 1690 C C . LEU A 1 223 ? -4.722 -5.291 -18.740 1.00 88.62 223 LEU A C 1
ATOM 1692 O O . LEU A 1 223 ? -5.608 -4.910 -19.502 1.00 88.62 223 LEU A O 1
ATOM 1696 N N . GLN A 1 224 ? -4.425 -6.583 -18.584 1.00 85.81 224 GLN A N 1
ATOM 1697 C CA . GLN A 1 224 ? -5.169 -7.680 -19.217 1.00 85.81 224 GLN A CA 1
ATOM 1698 C C . GLN A 1 224 ? -6.429 -8.080 -18.437 1.00 85.81 224 GLN A C 1
ATOM 1700 O O . GLN A 1 224 ? -7.365 -8.609 -19.029 1.00 85.81 224 GLN A O 1
ATOM 1705 N N . SER A 1 225 ? -6.461 -7.840 -17.122 1.00 74.81 225 SER A N 1
ATOM 1706 C CA . SER A 1 225 ? -7.619 -8.107 -16.251 1.00 74.81 225 SER A CA 1
ATOM 1707 C C . SER A 1 225 ? -8.732 -7.049 -16.338 1.00 74.81 225 SER A C 1
ATOM 1709 O O . SER A 1 225 ? -9.684 -7.090 -15.563 1.00 74.81 225 SER A O 1
ATOM 1711 N N . ALA A 1 226 ? -8.590 -6.109 -17.272 1.00 59.97 226 ALA A N 1
ATOM 1712 C CA . ALA A 1 226 ? -9.330 -4.863 -17.407 1.00 59.97 226 ALA A CA 1
ATOM 1713 C C . ALA A 1 226 ? -10.098 -4.775 -18.730 1.00 59.97 226 ALA A C 1
ATOM 1715 O O . ALA A 1 226 ? -11.332 -4.586 -18.676 1.00 59.97 226 ALA A O 1
#

Radius of gyration: 17.74 Å; chains: 1; bounding box: 46×47×42 Å

Foldseek 3Di:
DVVVVVVVVVVVLLVVLVVLPPDDDDPPDPDDLQFFKFKFWWFFPDPLLCPPDWFFFEKEKQKPAEAEDCVQVVVVCVVCLVSLGEYEYEYQHYDPVVVVVLSVCCVVPSHRYTYIHQDFDDPLSSLVSVLLLQQQVWDWPFDFDPPDPDPGPGTTMTIGTARIWDGDRIMIMTTHRPHDLVSLVVVLVVLVVPDDPDDDDQPCRPRNGDGSVNSSVSSVSRSVSD

Secondary structure (DSSP, 8-state):
-HHHHHHHHHHHHHHHHHHTT-SS---SS----TT-EEEEE--BSSGGG--SPPEEEEEEEEESS-B--GGGTHHHHHHHHHTT-EEEEEES-B-HHHHHHHHHHHHTTSS-EEEEEPPS-HHHHHHHHHHHHHHTT-EE-------TTS------EEEEEEEEEEE-SSEEEEEEE---HHHHHHHHHHHHHTS-SS-------TTS---HHHHHHHHHHHHH--

Sequence (226 aa):
MLRAIAEAERTLLDAEARRSYDGGLHPQDGGGLDSAEYKFPGGAISAKLIDGRPLVDVDVVVAASKVTSLQTLLPFFDTMMSKKRSLLLVVPDVDDEVVATFIVNHTREIAQMVVVVAPGFGRNKEGLLRDLSVVVGAEDRSAGFSNRGAAEEFTSFWIGHAAQATVADTEVVITHGAGSRRNVESYFRELVDGTPESGTTDPVDWLGAPGLRDRIARIERYLQSA